Protein AF-A0A2G9MKG9-F1 (afdb_monomer)

Foldseek 3Di:
DFDKDALVRLVVVCVVVVHDLDFQWAAWAWEAFPVFRFKIKIKTQGDHVPDFDWPVPCQVQACVFCVVFFLHWDDDGRIIITIGGADADDTPADPPPRFKYWRGWHDDPFKIKTKMKGAAVRQCCQQRRNSNYPQWRMKGFPDRHHHGGMHMMITMGTHKWKKKKKKFDLDDQPDDDQCCLVVPVLQVQCCVPQVKDWDDKAWAQWDDDPRDYPRRTMMMIMIIDSPDPVSVVVSVVSSLVSSLVRRPGQQMKMKMDIGDLQDPVLLVLLVDRRADDDDDPVVLVVVCVVVVIDMDQRGPDDDDNSCVRSSNRSSCSSCVQVRLNRVDHHPDDRPPCVVPHPDSPVPSCSVVVVVVVD

Secondary structure (DSSP, 8-state):
--EEE-HHHHHHHHHHTT------EEEEEEEE-SS-TTEEEEEEEESSTT----THHHHHHHHHH-TTTEEEEEEETTEEEEEEESEE-----BTTTB-EEEEEEEEETTEEEEEEEESHHHHHIIIIIGGGSBT--EEEEEE--BTTB-EEEEEEEEEEEEEEEEEE----SSS--HHHIIIIIIHHHHHHHH--EEEEEEEEE----TTS-TT-EEEEEEEEE-S-HHHHHHHHHHHHHHHHHH--SSS-EEEEEESS---HHHHHHHHHHHHS----HHHHHHHHHHTT-EEEE-SS--SS-TTHHHHHHHHHHHTTT-HHHHHSPTTSPPP-GGGTS--STTHHHHHHHHHTT-

Sequence (358 aa):
MLGTYTPAQLRAFLADQGKRTTSNYQLIELVQDTNIPNLFFLREVYGPHGLISSETWRHYHFPRASPDIVLSSYHEGNNTMLLVAEGRTELKLVKAQRPIGIESLVVHRDEAEIIYAGYAGGGVSASIGRGLAEGVNRIQVIQEGGGEKLGKGALWVPVRKHLIFAVDDTDNHETGATYDLVGREVREALEDSLDIRATYIAECNLHGVVEKTSNCFATAVGVTYDGREQTKEAIKRKVLEVLREKAMSDYGCVVFFDGFIIPQRVEEYGVKAKNERIESLDYVIDLAGQHQLAWHHVGKGTQKGKERGLKGALAALGLFWKLKYCAAPPGEPVPDDAKFYPDYYTSNQVIQGYAKKI

pLDDT: mean 84.95, std 13.79, range [34.19, 98.19]

Nearest PDB structures (foldseek):
  4rvz-assembly1_Z  TM=8.224E-01  e=3.162E-08  Archaeoglobus fulgidus DSM 4304
  3amt-assembly1_A  TM=8.610E-01  e=1.612E-07  Archaeoglobus fulgidus
  1vmb-assembly1_A  TM=5.510E-01  e=6.582E-03  Thermotoga maritima
  3bn7-assembly1_A-2  TM=4.773E-01  e=2.636E-02  Caulobacter vibrioides CB15
  6v55-assembly1_A  TM=4.992E-01  e=1.191E-01  Danio rerio

Solvent-accessible surface area (backbone atoms only — not comparable to full-atom values): 17934 Å² total; per-residue (Å²): 124,74,48,76,32,36,33,69,55,45,51,51,55,33,49,79,68,74,41,83,85,82,49,47,36,53,34,39,47,40,29,36,32,68,86,43,83,59,34,29,42,39,38,40,31,42,35,60,90,98,48,81,36,77,38,60,66,58,41,62,23,32,39,66,8,12,55,84,28,26,75,44,40,38,67,59,54,25,34,30,39,32,36,31,37,62,40,74,47,82,61,56,66,36,82,96,75,18,29,34,28,51,34,31,34,47,79,57,95,59,34,28,44,37,30,24,35,14,34,22,72,37,0,34,35,27,27,49,28,55,32,58,12,43,57,38,63,28,22,30,24,75,30,87,29,37,61,91,36,62,4,21,10,38,33,31,28,54,45,23,26,35,41,30,40,8,32,11,41,26,30,44,90,86,51,76,46,41,53,54,50,48,71,44,54,43,43,50,54,39,34,76,73,65,81,34,50,76,75,50,76,21,62,20,39,29,36,76,51,92,94,48,50,93,61,32,54,13,25,16,40,33,33,46,43,81,66,48,67,71,57,55,52,49,49,55,50,51,49,52,49,51,40,48,72,66,39,68,16,46,27,9,15,39,32,43,42,78,21,75,83,70,54,67,71,42,29,54,44,12,57,45,39,24,62,38,87,77,80,65,60,66,62,52,53,50,54,33,58,78,67,69,46,51,68,44,76,32,27,81,54,91,62,93,67,38,61,57,10,44,58,40,5,49,20,18,50,27,34,44,88,38,48,68,60,21,64,34,61,59,82,54,82,59,77,68,40,80,80,81,50,77,50,75,59,63,51,74,58,50,56,50,56,48,66,72,74,110

Structure (mmCIF, N/CA/C/O backbone):
data_AF-A0A2G9MKG9-F1
#
_entry.id   AF-A0A2G9MKG9-F1
#
loop_
_atom_site.group_PDB
_atom_site.id
_atom_site.type_symbol
_atom_site.label_atom_id
_atom_site.label_alt_id
_atom_site.label_comp_id
_atom_site.label_asym_id
_atom_site.label_entity_id
_atom_site.label_seq_id
_atom_site.pdbx_PDB_ins_code
_atom_site.Cartn_x
_atom_site.Cartn_y
_atom_site.Cartn_z
_atom_site.occupancy
_atom_site.B_iso_or_equiv
_atom_site.auth_seq_id
_atom_site.auth_comp_id
_atom_site.auth_asym_id
_atom_site.auth_atom_id
_atom_site.pdbx_PDB_model_num
ATOM 1 N N . MET A 1 1 ? -16.375 10.482 28.436 1.00 75.81 1 MET A N 1
ATOM 2 C CA . MET A 1 1 ? -15.904 10.630 27.042 1.00 75.81 1 MET A CA 1
ATOM 3 C C . MET A 1 1 ? -16.684 9.742 26.076 1.00 75.81 1 MET A C 1
ATOM 5 O O . MET A 1 1 ? -16.310 9.682 24.918 1.00 75.81 1 MET A O 1
ATOM 9 N N . LEU A 1 2 ? -17.772 9.076 26.491 1.00 85.81 2 LEU A N 1
ATOM 10 C CA . LEU A 1 2 ? -18.643 8.383 25.538 1.00 85.81 2 LEU A CA 1
ATOM 11 C C . LEU A 1 2 ? -19.254 9.393 24.561 1.00 85.81 2 LEU A C 1
ATOM 13 O O . LEU A 1 2 ? -19.757 10.433 24.989 1.00 85.81 2 LEU A O 1
ATOM 17 N N . GLY A 1 3 ? -19.192 9.087 23.269 1.00 89.75 3 GLY A N 1
ATOM 18 C CA . GLY A 1 3 ? -19.651 9.983 22.212 1.00 89.75 3 GLY A CA 1
ATOM 19 C C . GLY A 1 3 ? -18.882 9.791 20.912 1.00 89.75 3 GLY A C 1
ATOM 20 O O . GLY A 1 3 ? -17.937 9.001 20.849 1.00 89.75 3 GLY A O 1
ATOM 21 N N . THR A 1 4 ? -19.303 10.529 19.889 1.00 95.50 4 THR A N 1
ATOM 22 C CA . THR A 1 4 ? -18.667 10.562 18.569 1.00 95.50 4 THR A CA 1
ATOM 23 C C . THR A 1 4 ? -17.984 11.906 18.373 1.00 95.50 4 THR A C 1
ATOM 25 O O . THR A 1 4 ? -18.582 12.948 18.633 1.00 95.50 4 THR A O 1
ATOM 28 N N . TYR A 1 5 ? -16.741 11.877 17.904 1.00 95.19 5 TYR A N 1
ATOM 29 C CA . TYR A 1 5 ? -15.894 13.053 17.757 1.00 95.19 5 TYR A CA 1
ATOM 30 C C . TYR A 1 5 ? -15.162 13.011 16.417 1.00 95.19 5 TYR A C 1
ATOM 32 O O . TYR A 1 5 ? -14.690 11.953 15.998 1.00 95.19 5 TYR A O 1
ATOM 40 N N . THR A 1 6 ? -14.991 14.162 15.771 1.00 95.75 6 THR A N 1
ATOM 41 C CA . THR A 1 6 ? -13.903 14.333 14.795 1.00 95.75 6 THR A CA 1
ATOM 42 C C . THR A 1 6 ? -12.553 14.381 15.526 1.00 95.75 6 THR A C 1
ATOM 44 O O . THR A 1 6 ? -12.523 14.690 16.725 1.00 95.75 6 THR A O 1
ATOM 47 N N . PRO A 1 7 ? -11.412 14.152 14.847 1.00 92.75 7 PRO A N 1
ATOM 48 C CA . PRO A 1 7 ? -10.099 14.295 15.478 1.00 92.75 7 PRO A CA 1
ATOM 49 C C . PRO A 1 7 ? -9.899 15.666 16.145 1.00 92.75 7 PRO A C 1
ATOM 51 O O . PRO A 1 7 ? -9.378 15.742 17.256 1.00 92.75 7 PRO A O 1
ATOM 54 N N . ALA A 1 8 ? -10.366 16.752 15.517 1.00 92.69 8 ALA A N 1
ATOM 55 C CA . ALA A 1 8 ? -10.280 18.102 16.078 1.00 92.69 8 ALA A CA 1
ATOM 56 C C . ALA A 1 8 ? -11.128 18.262 17.353 1.00 92.69 8 ALA A C 1
ATOM 58 O O . ALA A 1 8 ? -10.638 18.780 18.358 1.00 92.69 8 ALA A O 1
ATOM 59 N N . GLN A 1 9 ? -12.369 17.762 17.343 1.00 94.31 9 GLN A N 1
ATOM 60 C CA . GLN A 1 9 ? -13.247 17.783 18.517 1.00 94.31 9 GLN A CA 1
ATOM 61 C C . GLN A 1 9 ? -12.674 16.953 19.667 1.00 94.31 9 GLN A C 1
ATOM 63 O O . GLN A 1 9 ? -12.710 17.392 20.814 1.00 94.31 9 GLN A O 1
ATOM 68 N N . LEU A 1 10 ? -12.105 15.779 19.373 1.00 90.88 10 LEU A N 1
ATOM 69 C CA . LEU A 1 10 ? -11.484 14.934 20.388 1.00 90.88 10 LEU A CA 1
ATOM 70 C C . LEU A 1 10 ? -10.242 15.603 20.994 1.00 90.88 10 LEU A C 1
ATOM 72 O O . LEU A 1 10 ? -10.061 15.548 22.208 1.00 90.88 10 LEU A O 1
ATOM 76 N N . ARG A 1 11 ? -9.409 16.280 20.186 1.00 90.50 11 ARG A N 1
ATOM 77 C CA . ARG A 1 11 ? -8.264 17.064 20.693 1.00 90.50 11 ARG A CA 1
ATOM 78 C C . ARG A 1 11 ? -8.717 18.176 21.634 1.00 90.50 11 ARG A C 1
ATOM 80 O O . ARG A 1 11 ? -8.150 18.288 22.717 1.00 90.50 11 ARG A O 1
ATOM 87 N N . ALA A 1 12 ? -9.734 18.946 21.245 1.00 91.56 12 ALA A N 1
ATOM 88 C CA . ALA A 1 12 ? -10.294 20.009 22.078 1.00 91.56 12 ALA A CA 1
ATOM 89 C C . ALA A 1 12 ? -10.865 19.446 23.389 1.00 91.56 12 ALA A C 1
ATOM 91 O O . ALA A 1 12 ? -10.480 19.889 24.467 1.00 91.56 12 ALA A O 1
ATOM 92 N N . PHE A 1 13 ? -11.671 18.382 23.306 1.00 89.88 13 PHE A N 1
ATOM 93 C CA . PHE A 1 13 ? -12.224 17.715 24.483 1.00 89.88 13 PHE A CA 1
ATOM 94 C C . PHE A 1 13 ? -11.127 17.222 25.436 1.00 89.88 13 PHE A C 1
ATOM 96 O O . PHE A 1 13 ? -11.227 17.399 26.644 1.00 89.88 13 PHE A O 1
ATOM 103 N N . LEU A 1 14 ? -10.062 16.602 24.919 1.00 88.38 14 LEU A N 1
ATOM 104 C CA . LEU A 1 14 ? -8.947 16.138 25.748 1.00 88.38 14 LEU A CA 1
ATOM 105 C C . LEU A 1 14 ? -8.200 17.301 26.414 1.00 88.38 14 LEU A C 1
ATOM 107 O O . LEU A 1 14 ? -7.864 17.194 27.595 1.00 88.38 14 LEU A O 1
ATOM 111 N N . ALA A 1 15 ? -7.984 18.400 25.687 1.00 88.25 15 ALA A N 1
ATOM 112 C CA . ALA A 1 15 ? -7.330 19.598 26.205 1.00 88.25 15 ALA A CA 1
ATOM 113 C C . ALA A 1 15 ? -8.139 20.254 27.337 1.00 88.25 15 ALA A C 1
ATOM 115 O O . ALA A 1 15 ? -7.573 20.528 28.395 1.00 88.25 15 ALA A O 1
ATOM 116 N N . ASP A 1 16 ? -9.456 20.400 27.168 1.00 89.50 16 ASP A N 1
ATOM 117 C CA . ASP A 1 16 ? -10.360 20.957 28.188 1.00 89.50 16 ASP A CA 1
ATOM 118 C C . ASP A 1 16 ? -10.377 20.118 29.473 1.00 89.50 16 ASP A C 1
ATOM 120 O O . ASP A 1 16 ? -10.584 20.627 30.572 1.00 89.50 16 ASP A O 1
ATOM 124 N N . GLN A 1 17 ? -10.125 18.813 29.350 1.00 85.31 17 GLN A N 1
ATOM 125 C CA . GLN A 1 17 ? -10.021 17.887 30.479 1.00 85.31 17 GLN A CA 1
ATOM 126 C C . GLN A 1 17 ? -8.611 17.841 31.096 1.00 85.31 17 GLN A C 1
ATOM 128 O O . GLN A 1 17 ? -8.340 16.980 31.935 1.00 85.31 17 GLN A O 1
ATOM 133 N N . GLY A 1 18 ? -7.685 18.701 30.654 1.00 83.12 18 GLY A N 1
ATOM 134 C CA . GLY A 1 18 ? -6.290 18.706 31.100 1.00 83.12 18 GLY A CA 1
ATOM 135 C C . GLY A 1 18 ? -5.520 17.429 30.740 1.00 83.12 18 GLY A C 1
ATOM 136 O O . GLY A 1 18 ? -4.475 17.145 31.327 1.00 83.12 18 GLY A O 1
ATOM 137 N N . LYS A 1 19 ? -6.028 16.622 29.798 1.00 79.75 19 LYS A N 1
ATOM 138 C CA . LYS A 1 19 ? -5.391 15.373 29.369 1.00 79.75 19 LYS A CA 1
ATOM 139 C C . LYS A 1 19 ? -4.396 15.671 28.253 1.00 79.75 19 LYS A C 1
ATOM 141 O O . LYS A 1 19 ? -4.732 16.308 27.258 1.00 79.75 19 LYS A O 1
ATOM 146 N N . ARG A 1 20 ? -3.169 15.156 28.377 1.00 69.25 20 ARG A N 1
ATOM 147 C CA . ARG A 1 20 ? -2.196 15.223 27.278 1.00 69.25 20 ARG A CA 1
ATOM 148 C C . ARG A 1 20 ? -2.718 14.437 26.071 1.00 69.25 20 ARG A C 1
ATOM 150 O O . ARG A 1 20 ? -3.048 13.259 26.184 1.00 69.25 20 ARG A O 1
ATOM 157 N N . THR A 1 21 ? -2.735 15.079 24.909 1.00 63.34 21 THR A N 1
ATOM 158 C CA . THR A 1 21 ? -3.067 14.493 23.604 1.00 63.34 21 THR A CA 1
ATOM 159 C C . THR A 1 21 ? -1.881 13.703 23.045 1.00 63.34 21 THR A C 1
ATOM 161 O O . THR A 1 21 ? -1.340 14.018 21.991 1.00 63.34 21 THR A O 1
ATOM 164 N N . THR A 1 22 ? -1.426 12.664 23.748 1.00 62.62 22 THR A N 1
ATOM 165 C CA . THR A 1 22 ? -0.360 11.796 23.226 1.00 62.62 22 THR A CA 1
ATOM 166 C C . THR A 1 22 ? -0.976 10.665 22.413 1.00 62.62 22 THR A C 1
ATOM 168 O O . THR A 1 22 ? -1.256 9.590 22.944 1.00 62.62 22 THR A O 1
ATOM 171 N N . SER A 1 23 ? -1.205 10.911 21.124 1.00 75.69 23 SER A N 1
ATOM 172 C CA . SER A 1 23 ? -1.305 9.830 20.146 1.00 75.69 23 SER A CA 1
ATOM 173 C C . SER A 1 23 ? -0.060 9.840 19.277 1.00 75.69 23 SER A C 1
ATOM 175 O O . SER A 1 23 ? 0.297 10.874 18.724 1.00 75.69 23 SER A O 1
ATOM 177 N N . ASN A 1 24 ? 0.579 8.679 19.166 1.00 83.31 24 ASN A N 1
ATOM 178 C CA . ASN A 1 24 ? 1.687 8.459 18.240 1.00 83.31 24 ASN A CA 1
ATOM 179 C C . ASN A 1 24 ? 1.191 7.903 16.895 1.00 83.31 24 ASN A C 1
ATOM 181 O O . ASN A 1 24 ? 2.009 7.533 16.061 1.00 83.31 24 ASN A O 1
ATOM 185 N N . TYR A 1 25 ? -0.126 7.789 16.683 1.00 88.31 25 TYR A N 1
ATOM 186 C CA . TYR A 1 25 ? -0.664 7.428 15.375 1.00 88.31 25 TYR A CA 1
ATOM 187 C C . TYR A 1 25 ? -0.597 8.642 14.459 1.00 88.31 25 TYR A C 1
ATOM 189 O O . TYR A 1 25 ? -1.223 9.665 14.736 1.00 88.31 25 TYR A O 1
ATOM 197 N N . GLN A 1 26 ? 0.157 8.503 13.377 1.00 88.81 26 GLN A N 1
ATOM 198 C CA . GLN A 1 26 ? 0.295 9.533 12.357 1.00 88.81 26 GLN A CA 1
ATOM 199 C C . GLN A 1 26 ? -0.804 9.377 11.312 1.00 88.81 26 GLN A C 1
ATOM 201 O O . GLN A 1 26 ? -1.520 10.333 11.050 1.00 88.81 26 GLN A O 1
ATOM 206 N N . LEU A 1 27 ? -0.995 8.162 10.792 1.00 90.62 27 LEU A N 1
ATOM 207 C CA . LEU A 1 27 ? -1.936 7.868 9.712 1.00 90.62 27 LEU A CA 1
ATOM 208 C C . LEU A 1 27 ? -2.662 6.548 9.972 1.00 90.62 27 LEU A C 1
ATOM 210 O O . LEU A 1 27 ? -2.051 5.563 10.398 1.00 90.62 27 LEU A O 1
ATOM 214 N N . ILE A 1 28 ? -3.956 6.536 9.669 1.00 94.25 28 ILE A N 1
ATOM 215 C CA . ILE A 1 28 ? -4.757 5.330 9.477 1.00 94.25 28 ILE A CA 1
ATOM 216 C C . ILE A 1 28 ? -5.390 5.422 8.098 1.00 94.25 28 ILE A C 1
ATOM 218 O O . ILE A 1 28 ? -6.065 6.395 7.767 1.00 94.25 28 ILE A O 1
ATOM 222 N N . GLU A 1 29 ? -5.167 4.398 7.292 1.00 94.69 29 GLU A N 1
ATOM 223 C CA . GLU A 1 29 ? -5.618 4.361 5.912 1.00 94.69 29 GLU A CA 1
ATOM 224 C C . GLU A 1 29 ? -6.143 2.968 5.580 1.00 94.69 29 GLU A C 1
ATOM 226 O O . GLU A 1 29 ? -5.460 1.971 5.805 1.00 94.69 29 GLU A O 1
ATOM 231 N N . LEU A 1 30 ? -7.364 2.904 5.053 1.00 96.12 30 LEU A N 1
ATOM 232 C CA . LEU A 1 30 ? -7.970 1.670 4.576 1.00 96.12 30 LEU A CA 1
ATOM 233 C C . LEU A 1 30 ? -8.040 1.706 3.055 1.00 96.12 30 LEU A C 1
ATOM 235 O O . LEU A 1 30 ? -8.586 2.644 2.472 1.00 96.12 30 LEU A O 1
ATOM 239 N N . VAL A 1 31 ? -7.508 0.671 2.419 1.00 94.38 31 VAL A N 1
ATOM 240 C CA . VAL A 1 31 ? -7.391 0.605 0.966 1.00 94.38 31 VAL A CA 1
ATOM 241 C C . VAL A 1 31 ? -8.004 -0.687 0.476 1.00 94.38 31 VAL A C 1
ATOM 243 O O . VAL A 1 31 ? -7.582 -1.763 0.880 1.00 94.38 31 VAL A O 1
ATOM 246 N N . GLN A 1 32 ? -9.003 -0.577 -0.388 1.00 94.81 32 GLN A N 1
ATOM 247 C CA . GLN A 1 32 ? -9.721 -1.705 -0.967 1.00 94.81 32 GLN A CA 1
ATOM 248 C C . GLN A 1 32 ? -9.028 -2.185 -2.238 1.00 94.81 32 GLN A C 1
ATOM 250 O O . GLN A 1 32 ? -8.606 -1.366 -3.064 1.00 94.81 32 GLN A O 1
ATOM 255 N N . ASP A 1 33 ? -8.945 -3.502 -2.421 1.00 91.75 33 ASP A N 1
ATOM 256 C CA . ASP A 1 33 ? -8.456 -4.055 -3.679 1.00 91.75 33 ASP A CA 1
ATOM 257 C C . ASP A 1 33 ? -9.465 -3.768 -4.802 1.00 91.75 33 ASP A C 1
ATOM 259 O O . ASP A 1 33 ? -10.677 -3.659 -4.587 1.00 91.75 33 ASP A O 1
ATOM 263 N N . THR A 1 34 ? -8.972 -3.592 -6.024 1.00 88.88 34 THR A N 1
ATOM 264 C CA . THR A 1 34 ? -9.850 -3.314 -7.168 1.00 88.88 34 THR A CA 1
ATOM 265 C C . THR A 1 34 ? -10.545 -4.579 -7.667 1.00 88.88 34 THR A C 1
ATOM 267 O O . THR A 1 34 ? -11.675 -4.503 -8.145 1.00 88.88 34 THR A O 1
ATOM 270 N N . ASN A 1 35 ? -9.901 -5.738 -7.525 1.00 84.00 35 ASN A N 1
ATOM 271 C CA . ASN A 1 35 ? -10.367 -7.010 -8.067 1.00 84.00 35 ASN A CA 1
ATOM 272 C C . ASN A 1 35 ? -11.100 -7.862 -7.020 1.00 84.00 35 ASN A C 1
ATOM 274 O O . ASN A 1 35 ? -11.897 -8.722 -7.388 1.00 84.00 35 ASN A O 1
ATOM 278 N N . ILE A 1 36 ? -10.859 -7.621 -5.726 1.00 88.19 36 ILE A N 1
ATOM 279 C CA . ILE A 1 36 ? -11.482 -8.352 -4.615 1.00 88.19 36 ILE A CA 1
ATOM 280 C C . ILE A 1 36 ? -12.205 -7.355 -3.691 1.00 88.19 36 ILE A C 1
ATOM 282 O O . ILE A 1 36 ? -11.582 -6.794 -2.789 1.00 88.19 36 ILE A O 1
ATOM 286 N N . PRO A 1 37 ? -13.524 -7.133 -3.870 1.00 86.81 37 PRO A N 1
ATOM 287 C CA . PRO A 1 37 ? -14.254 -6.070 -3.169 1.00 86.81 37 PRO A CA 1
ATOM 288 C C . PRO A 1 37 ? -14.211 -6.163 -1.637 1.00 86.81 37 PRO A C 1
ATOM 290 O O . PRO A 1 37 ? -14.286 -5.149 -0.953 1.00 86.81 37 PRO A O 1
ATOM 293 N N . ASN A 1 38 ? -14.068 -7.362 -1.084 1.00 91.06 38 ASN A N 1
ATOM 294 C CA . ASN A 1 38 ? -14.183 -7.604 0.355 1.00 91.06 38 ASN A CA 1
ATOM 295 C C . ASN A 1 38 ? -12.809 -7.594 1.048 1.00 91.06 38 ASN A C 1
ATOM 297 O O . ASN A 1 38 ? -12.717 -7.927 2.230 1.00 91.06 38 ASN A O 1
ATOM 301 N N . LEU A 1 39 ? -11.744 -7.291 0.300 1.00 92.19 39 LEU A N 1
ATOM 302 C CA . LEU A 1 39 ? -10.362 -7.370 0.746 1.00 92.19 39 LEU A CA 1
ATOM 303 C C . LEU A 1 39 ? -9.739 -5.981 0.784 1.00 92.19 39 LEU A C 1
ATOM 305 O O . LEU A 1 39 ? -9.828 -5.202 -0.168 1.00 92.19 39 LEU A O 1
ATOM 309 N N . PHE A 1 40 ? -9.058 -5.700 1.886 1.00 94.50 40 PHE A N 1
ATOM 310 C CA . PHE A 1 40 ? -8.448 -4.410 2.141 1.00 94.50 40 PHE A CA 1
ATOM 311 C C . PHE A 1 40 ? -7.049 -4.607 2.706 1.00 94.50 40 PHE A C 1
ATOM 313 O O . PHE A 1 40 ? -6.797 -5.582 3.412 1.00 94.50 40 PHE A O 1
ATOM 320 N N . PHE A 1 41 ? -6.153 -3.655 2.473 1.00 90.75 41 PHE A N 1
ATOM 321 C CA . PHE A 1 41 ? -5.059 -3.444 3.407 1.00 90.75 41 PHE A CA 1
ATOM 322 C C . PHE A 1 41 ? -5.375 -2.236 4.285 1.00 90.75 41 PHE A C 1
ATOM 324 O O . PHE A 1 41 ? -5.782 -1.172 3.819 1.00 90.75 41 PHE A O 1
ATOM 331 N N . LEU A 1 42 ? -5.203 -2.423 5.584 1.00 94.19 42 LEU A N 1
ATOM 332 C CA . LEU A 1 42 ? -5.271 -1.384 6.592 1.00 94.19 42 LEU A CA 1
ATOM 333 C C . LEU A 1 42 ? -3.838 -1.005 6.959 1.00 94.19 42 LEU A C 1
ATOM 335 O O . LEU A 1 42 ? -3.094 -1.814 7.518 1.00 94.19 42 LEU A O 1
ATOM 339 N N . ARG A 1 43 ? -3.455 0.228 6.644 1.00 91.69 43 ARG A N 1
ATOM 340 C CA . ARG A 1 43 ? -2.149 0.791 6.960 1.00 91.69 43 ARG A CA 1
ATOM 341 C C . ARG A 1 43 ? -2.247 1.671 8.201 1.00 91.69 43 ARG A C 1
ATOM 343 O O . ARG A 1 43 ? -2.992 2.648 8.230 1.00 91.69 43 ARG A O 1
ATOM 350 N N . GLU A 1 44 ? -1.457 1.336 9.214 1.00 91.19 44 GLU A N 1
ATOM 351 C CA . GLU A 1 44 ? -1.243 2.151 10.406 1.00 91.19 44 GLU A CA 1
ATOM 352 C C . GLU A 1 44 ? 0.198 2.659 10.427 1.00 91.19 44 GLU A C 1
ATOM 354 O O . GLU A 1 44 ? 1.139 1.865 10.479 1.00 91.19 44 GLU A O 1
ATOM 359 N N . VAL A 1 45 ? 0.375 3.979 10.444 1.00 89.00 45 VAL A N 1
ATOM 360 C CA . VAL A 1 45 ? 1.681 4.609 10.673 1.00 89.00 45 VAL A CA 1
ATOM 361 C C . VAL A 1 45 ? 1.728 5.072 12.113 1.00 89.00 45 VAL A C 1
ATOM 363 O O . VAL A 1 45 ? 0.925 5.913 12.530 1.00 89.00 45 VAL A O 1
ATOM 366 N N . TYR A 1 46 ? 2.657 4.524 12.886 1.00 86.69 46 TYR A N 1
ATOM 367 C CA . TYR A 1 46 ? 2.798 4.872 14.289 1.00 86.69 46 TYR A CA 1
ATOM 368 C C . TYR A 1 46 ? 4.239 5.153 14.654 1.00 86.69 46 TYR A C 1
ATOM 370 O O . TYR A 1 46 ? 5.118 4.354 14.386 1.00 86.69 46 TYR A O 1
ATOM 378 N N . GLY A 1 47 ? 4.448 6.242 15.373 1.00 79.25 47 GLY A N 1
ATOM 379 C CA . GLY A 1 47 ? 5.733 6.630 15.921 1.00 79.25 47 GLY A CA 1
ATOM 380 C C . GLY A 1 47 ? 5.780 8.143 16.101 1.00 79.25 47 GLY A C 1
ATOM 381 O O . GLY A 1 47 ? 4.881 8.857 15.645 1.00 79.25 47 GLY A O 1
ATOM 382 N N . PRO A 1 48 ? 6.814 8.672 16.762 1.00 71.38 48 PRO A N 1
ATOM 383 C CA . PRO A 1 48 ? 7.057 10.107 16.763 1.00 71.38 48 PRO A CA 1
ATOM 384 C C . PRO A 1 48 ? 7.294 10.591 15.326 1.00 71.38 48 PRO A C 1
ATOM 386 O O . PRO A 1 48 ? 7.931 9.893 14.535 1.00 71.38 48 PRO A O 1
ATOM 389 N N . HIS A 1 49 ? 6.804 11.782 14.976 1.00 65.38 49 HIS A N 1
ATOM 390 C CA . HIS A 1 49 ? 7.130 12.381 13.679 1.00 65.38 49 HIS A CA 1
ATOM 391 C C . HIS A 1 49 ? 8.654 12.484 13.523 1.00 65.38 49 HIS A C 1
ATOM 393 O O . HIS A 1 49 ? 9.335 13.001 14.407 1.00 65.38 49 HIS A O 1
ATOM 399 N N . GLY A 1 50 ? 9.181 11.954 12.416 1.00 60.47 50 GLY A N 1
ATOM 400 C CA . GLY A 1 50 ? 10.619 11.947 12.131 1.00 60.47 50 GLY A CA 1
ATOM 401 C C . GLY A 1 50 ? 11.441 10.874 12.858 1.00 60.47 50 GLY A C 1
ATOM 402 O O . GLY A 1 50 ? 12.663 10.901 12.749 1.00 60.47 50 GLY A O 1
ATOM 403 N N . LEU A 1 51 ? 10.818 9.929 13.578 1.00 64.19 51 LEU A N 1
ATOM 404 C CA . LEU A 1 51 ? 11.511 8.791 14.197 1.00 64.19 51 LEU A CA 1
ATOM 405 C C . LEU A 1 51 ? 10.954 7.451 13.702 1.00 64.19 51 LEU A C 1
ATOM 407 O O . LEU A 1 51 ? 9.745 7.269 13.559 1.00 64.19 51 LEU A O 1
ATOM 411 N N . ILE A 1 52 ? 11.856 6.492 13.489 1.00 60.06 52 ILE A N 1
ATOM 412 C CA . ILE A 1 52 ? 11.515 5.112 13.137 1.00 60.06 52 ILE A CA 1
ATOM 413 C C . ILE A 1 52 ? 11.329 4.323 14.441 1.00 60.06 52 ILE A C 1
ATOM 415 O O . ILE A 1 52 ? 12.296 4.077 15.160 1.00 60.06 52 ILE A O 1
ATOM 419 N N . SER A 1 53 ? 10.095 3.924 14.758 1.00 65.12 53 SER A N 1
ATOM 420 C CA . SER A 1 53 ? 9.809 2.859 15.731 1.00 65.12 53 SER A CA 1
ATOM 421 C C . SER A 1 53 ? 9.533 1.559 14.988 1.00 65.12 53 SER A C 1
ATOM 423 O O . SER A 1 53 ? 9.008 1.597 13.881 1.00 65.12 53 SER A O 1
ATOM 425 N N . SER A 1 54 ? 9.895 0.407 15.559 1.00 62.03 54 SER A N 1
ATOM 426 C CA . SER A 1 54 ? 9.527 -0.883 14.973 1.00 62.03 54 SER A CA 1
ATOM 427 C C . SER A 1 54 ? 8.152 -1.313 15.481 1.00 62.03 54 SER A C 1
ATOM 429 O O . SER A 1 54 ? 7.968 -1.646 16.652 1.00 62.03 54 SER A O 1
ATOM 431 N N . GLU A 1 55 ? 7.167 -1.352 14.585 1.00 71.94 55 GLU A N 1
ATOM 432 C CA . GLU A 1 55 ? 5.786 -1.740 14.914 1.00 71.94 55 GLU A CA 1
ATOM 433 C C . GLU A 1 55 ? 5.542 -3.259 14.932 1.00 71.94 55 GLU A C 1
ATOM 435 O O . GLU A 1 55 ? 4.438 -3.759 14.694 1.00 71.94 55 GLU A O 1
ATOM 440 N N . THR A 1 56 ? 6.582 -4.015 15.287 1.00 76.50 56 THR A N 1
ATOM 441 C CA . THR A 1 56 ? 6.592 -5.488 15.316 1.00 76.50 56 THR A CA 1
ATOM 442 C C . THR A 1 56 ? 5.506 -6.070 16.220 1.00 76.50 56 THR A C 1
ATOM 444 O O . THR A 1 56 ? 4.905 -7.095 15.894 1.00 76.50 56 THR A O 1
ATOM 447 N N . TRP A 1 57 ? 5.210 -5.404 17.341 1.00 81.00 57 TRP A N 1
ATOM 448 C CA . TRP A 1 57 ? 4.231 -5.866 18.324 1.00 81.00 57 TRP A CA 1
ATOM 449 C C . TRP A 1 57 ? 2.826 -5.990 17.711 1.00 81.00 57 TRP A C 1
ATOM 451 O O . TRP A 1 57 ? 2.182 -7.033 17.817 1.00 81.00 57 TRP A O 1
ATOM 461 N N . ARG A 1 58 ? 2.351 -4.967 16.994 1.00 80.00 58 ARG A N 1
ATOM 462 C CA . ARG A 1 58 ? 1.019 -4.995 16.363 1.00 80.00 58 ARG A CA 1
ATOM 463 C C . ARG A 1 58 ? 0.924 -6.025 15.257 1.00 80.00 58 ARG A C 1
ATOM 465 O O . ARG A 1 58 ? -0.024 -6.810 15.251 1.00 80.00 58 ARG A O 1
ATOM 472 N N . HIS A 1 59 ? 1.921 -6.033 14.375 1.00 82.94 59 HIS A N 1
ATOM 473 C CA . HIS A 1 59 ? 2.063 -7.040 13.332 1.00 82.94 59 HIS A CA 1
ATOM 474 C C . HIS A 1 59 ? 1.924 -8.457 13.917 1.00 82.94 59 HIS A C 1
ATOM 476 O O . HIS A 1 59 ? 1.171 -9.270 13.384 1.00 82.94 59 HIS A O 1
ATOM 482 N N . TYR A 1 60 ? 2.546 -8.728 15.067 1.00 83.19 60 TYR A N 1
ATOM 483 C CA . TYR A 1 60 ? 2.457 -10.026 15.731 1.00 83.19 60 TYR A CA 1
ATOM 484 C C . TYR A 1 60 ? 1.080 -10.308 16.364 1.00 83.19 60 TYR A C 1
ATOM 486 O O . TYR A 1 60 ? 0.575 -11.432 16.276 1.00 83.19 60 TYR A O 1
ATOM 494 N N . HIS A 1 61 ? 0.448 -9.332 17.019 1.00 86.81 61 HIS A N 1
ATOM 495 C CA . HIS A 1 61 ? -0.752 -9.593 17.824 1.00 86.81 61 HIS A CA 1
ATOM 496 C C . HIS A 1 61 ? -2.075 -9.549 17.052 1.00 86.81 61 HIS A C 1
ATOM 498 O O . HIS A 1 61 ? -2.960 -10.345 17.371 1.00 86.81 61 HIS A O 1
ATOM 504 N N . PHE A 1 62 ? -2.226 -8.690 16.039 1.00 90.06 62 PHE A N 1
ATOM 505 C CA . PHE A 1 62 ? -3.505 -8.523 15.333 1.00 90.06 62 PHE A CA 1
ATOM 506 C C . PHE A 1 62 ? -4.028 -9.807 14.663 1.00 90.06 62 PHE A C 1
ATOM 508 O O . PHE A 1 62 ? -5.164 -10.183 14.964 1.00 90.06 62 PHE A O 1
ATOM 515 N N . PRO A 1 63 ? -3.229 -10.553 13.870 1.00 88.75 63 PRO A N 1
ATOM 516 C CA . PRO A 1 63 ? -3.684 -11.816 13.275 1.00 88.75 63 PRO A CA 1
ATOM 517 C C . PRO A 1 63 ? -4.084 -12.870 14.316 1.00 88.75 63 PRO A C 1
ATOM 519 O O . PRO A 1 63 ? -4.906 -13.741 14.063 1.00 88.75 63 PRO A O 1
ATOM 522 N N . ARG A 1 64 ? -3.510 -12.801 15.525 1.00 89.31 64 ARG A N 1
ATOM 523 C CA . ARG A 1 64 ? -3.787 -13.751 16.616 1.00 89.31 64 ARG A CA 1
ATOM 524 C C . ARG A 1 64 ? -5.032 -13.379 17.418 1.00 89.31 64 ARG A C 1
ATOM 526 O O . ARG A 1 64 ? -5.692 -14.264 17.960 1.00 89.31 64 ARG A O 1
ATOM 533 N N . ALA A 1 65 ? -5.320 -12.086 17.542 1.00 92.44 65 ALA A N 1
ATOM 534 C CA . ALA A 1 65 ? -6.496 -11.577 18.239 1.00 92.44 65 ALA A CA 1
ATOM 535 C C . ALA A 1 65 ? -7.757 -11.617 17.365 1.00 92.44 65 ALA A C 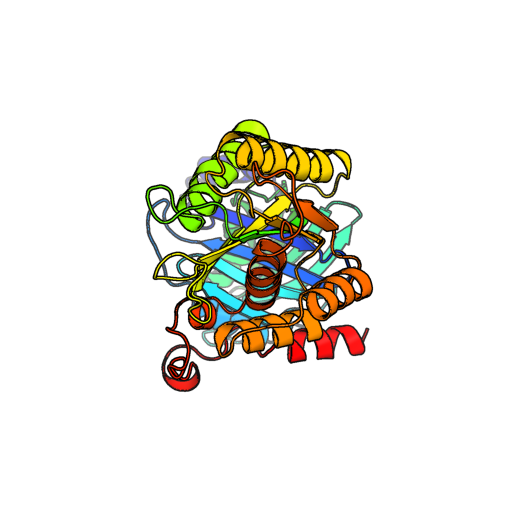1
ATOM 537 O O . ALA A 1 65 ? -8.842 -11.860 17.894 1.00 92.44 65 ALA A O 1
ATOM 538 N N . SER A 1 66 ? -7.592 -11.423 16.053 1.00 93.50 66 SER A N 1
ATOM 539 C CA . SER A 1 66 ? -8.672 -11.267 15.073 1.00 93.50 66 SER A CA 1
ATOM 540 C C . SER A 1 66 ? -8.459 -12.133 13.820 1.00 93.50 66 SER A C 1
ATOM 542 O O . SER A 1 66 ? -8.464 -11.588 12.721 1.00 93.50 66 SER A O 1
ATOM 544 N N . PRO A 1 67 ? -8.254 -13.458 13.935 1.00 88.44 67 PRO A N 1
ATOM 545 C CA . PRO A 1 67 ? -7.842 -14.300 12.801 1.00 88.44 67 PRO A CA 1
ATOM 546 C C . PRO A 1 67 ? -8.861 -14.373 11.655 1.00 88.44 67 PRO A C 1
ATOM 548 O O . PRO A 1 67 ? -8.480 -14.671 10.527 1.00 88.44 67 PRO A O 1
ATOM 551 N N . ASP A 1 68 ? -10.137 -14.100 11.937 1.00 89.81 68 ASP A N 1
ATOM 552 C CA . ASP A 1 68 ? -11.214 -14.153 10.941 1.00 89.81 68 ASP A CA 1
ATOM 553 C C . ASP A 1 68 ? -11.358 -12.832 10.157 1.00 89.81 68 ASP A C 1
ATOM 555 O O . ASP A 1 68 ? -12.044 -12.784 9.142 1.00 89.81 68 ASP A O 1
ATOM 559 N N . ILE A 1 69 ? -10.695 -11.761 10.615 1.00 93.19 69 ILE A N 1
ATOM 560 C CA . ILE A 1 69 ? -10.653 -10.452 9.943 1.00 93.19 69 ILE A CA 1
ATOM 561 C C . ILE A 1 69 ? -9.249 -10.163 9.423 1.00 93.19 69 ILE A C 1
ATOM 563 O O . ILE A 1 69 ? -9.093 -9.781 8.273 1.00 93.19 69 ILE A O 1
ATOM 567 N N . VAL A 1 70 ? -8.222 -10.325 10.258 1.00 91.75 70 VAL A N 1
ATOM 568 C CA . VAL A 1 70 ? -6.823 -10.031 9.935 1.00 91.75 70 VAL A CA 1
ATOM 569 C C . VAL A 1 70 ? -6.173 -11.284 9.363 1.00 91.75 70 VAL A C 1
ATOM 571 O O . VAL A 1 70 ? -5.747 -12.176 10.097 1.00 91.75 70 VAL A O 1
ATOM 574 N N . LEU A 1 71 ? -6.089 -11.320 8.037 1.00 87.19 71 LEU A N 1
ATOM 575 C CA . LEU A 1 71 ? -5.633 -12.470 7.261 1.00 87.19 71 LEU A CA 1
ATOM 576 C C . LEU A 1 71 ? -4.115 -12.627 7.310 1.00 87.19 71 LEU A C 1
ATOM 578 O O . LEU A 1 71 ? -3.586 -13.736 7.372 1.00 87.19 71 LEU A O 1
ATOM 582 N N . SER A 1 72 ? -3.412 -11.501 7.267 1.00 84.88 72 SER A N 1
ATOM 583 C CA . SER A 1 72 ? -1.963 -11.427 7.384 1.00 84.88 72 SER A CA 1
ATOM 584 C C . SER A 1 72 ? -1.555 -10.032 7.838 1.00 84.88 72 SER A C 1
ATOM 586 O O . SER A 1 72 ? -2.358 -9.095 7.884 1.00 84.88 72 SER A O 1
ATOM 588 N N . SER A 1 73 ? -0.295 -9.890 8.218 1.00 83.62 73 SER A N 1
ATOM 589 C CA . SER A 1 73 ? 0.271 -8.617 8.625 1.00 83.62 73 SER A CA 1
ATOM 590 C C . SER A 1 73 ? 1.689 -8.489 8.092 1.00 83.62 73 SER A C 1
ATOM 592 O O . SER A 1 73 ? 2.400 -9.473 7.920 1.00 83.62 73 SER A O 1
ATOM 594 N N . TYR A 1 74 ? 2.126 -7.255 7.892 1.00 80.31 74 TYR A N 1
ATOM 595 C CA . TYR A 1 74 ? 3.479 -6.878 7.511 1.00 80.31 74 TYR A CA 1
ATOM 596 C C . TYR A 1 74 ? 3.857 -5.600 8.257 1.00 80.31 74 TYR A C 1
ATOM 598 O O . TYR A 1 74 ? 2.983 -4.812 8.630 1.00 80.31 74 TYR A O 1
ATOM 606 N N . HIS A 1 75 ? 5.147 -5.383 8.488 1.00 80.06 75 HIS A N 1
ATOM 607 C CA . HIS A 1 75 ? 5.619 -4.099 8.981 1.00 80.06 75 HIS A CA 1
ATOM 608 C C . HIS A 1 75 ? 6.942 -3.708 8.329 1.00 80.06 75 HIS A C 1
ATOM 610 O O . HIS A 1 75 ? 7.772 -4.562 8.023 1.00 80.06 75 HIS A O 1
ATOM 616 N N . GLU A 1 76 ? 7.140 -2.404 8.175 1.00 77.56 76 GLU A N 1
ATOM 617 C CA . GLU A 1 76 ? 8.386 -1.814 7.703 1.00 77.56 76 GLU A CA 1
ATOM 618 C C . GLU A 1 76 ? 8.605 -0.466 8.376 1.00 77.56 76 GLU A C 1
ATOM 620 O O . GLU A 1 76 ? 7.820 0.475 8.213 1.00 77.56 76 GLU A O 1
ATOM 625 N N . GLY A 1 77 ? 9.653 -0.399 9.198 1.00 80.88 77 GLY A N 1
ATOM 626 C CA . GLY A 1 77 ? 9.847 0.711 10.120 1.00 80.88 77 GLY A CA 1
ATOM 627 C C . GLY A 1 77 ? 8.591 0.938 10.965 1.00 80.88 77 GLY A C 1
ATOM 628 O O . GLY A 1 77 ? 8.120 0.032 11.659 1.00 80.88 77 GLY A O 1
ATOM 629 N N . ASN A 1 78 ? 8.045 2.149 10.852 1.00 84.19 78 ASN A N 1
ATOM 630 C CA . ASN A 1 78 ? 6.877 2.628 11.586 1.00 84.19 78 ASN A CA 1
ATOM 631 C C . ASN A 1 78 ? 5.526 2.292 10.917 1.00 84.19 78 ASN A C 1
ATOM 633 O O . ASN A 1 78 ? 4.469 2.634 11.453 1.00 84.19 78 ASN A O 1
ATOM 637 N N . ASN A 1 79 ? 5.548 1.645 9.747 1.00 84.31 79 ASN A N 1
ATOM 638 C CA . ASN A 1 79 ? 4.357 1.228 9.016 1.00 84.31 79 ASN A CA 1
ATOM 639 C C . ASN A 1 79 ? 3.966 -0.190 9.419 1.00 84.31 79 ASN A C 1
ATOM 641 O O . ASN A 1 79 ? 4.767 -1.111 9.285 1.00 84.31 79 ASN A O 1
ATOM 645 N N . THR A 1 80 ? 2.717 -0.385 9.833 1.00 86.94 80 THR A N 1
ATOM 646 C CA . THR A 1 80 ? 2.076 -1.703 9.896 1.00 86.94 80 THR A CA 1
ATOM 647 C C . THR A 1 80 ? 1.025 -1.787 8.804 1.00 86.94 80 THR A C 1
ATOM 649 O O . THR A 1 80 ? 0.129 -0.950 8.751 1.00 86.94 80 THR A O 1
ATOM 652 N N . MET A 1 81 ? 1.106 -2.810 7.963 1.00 87.06 81 MET A N 1
ATOM 653 C CA . MET A 1 81 ? 0.056 -3.166 7.016 1.00 87.06 81 MET A CA 1
ATOM 654 C C . MET A 1 81 ? -0.639 -4.431 7.494 1.00 87.06 81 MET A C 1
ATOM 656 O O . MET A 1 81 ? 0.011 -5.437 7.773 1.00 87.06 81 MET A O 1
ATOM 660 N N . LEU A 1 82 ? -1.958 -4.392 7.587 1.00 90.19 82 LEU A N 1
ATOM 661 C CA . LEU A 1 82 ? -2.790 -5.543 7.904 1.00 90.19 82 LEU A CA 1
ATOM 662 C C . LEU A 1 82 ? -3.624 -5.863 6.673 1.00 90.19 82 LEU A C 1
ATOM 664 O O . LEU A 1 82 ? -4.404 -5.021 6.237 1.00 90.19 82 LEU A O 1
ATOM 668 N N . LEU A 1 83 ? -3.486 -7.067 6.125 1.00 91.44 83 LEU A N 1
ATOM 669 C CA . LEU A 1 83 ? -4.443 -7.552 5.142 1.00 91.44 83 LEU A CA 1
ATOM 670 C C . LEU A 1 83 ? -5.699 -7.973 5.898 1.00 91.44 83 LEU A C 1
ATOM 672 O O . LEU A 1 83 ? -5.639 -8.855 6.759 1.00 91.44 83 LEU A O 1
ATOM 676 N N . VAL A 1 84 ? -6.818 -7.327 5.602 1.00 93.69 84 VAL A N 1
ATOM 677 C CA . VAL A 1 84 ? -8.068 -7.505 6.331 1.00 93.69 84 VAL A CA 1
ATOM 678 C C . VAL A 1 84 ? -9.229 -7.795 5.388 1.00 93.69 84 VAL A C 1
ATOM 680 O O . VAL A 1 84 ? -9.311 -7.239 4.294 1.00 93.69 84 VAL A O 1
ATOM 683 N N . ALA A 1 85 ? -10.130 -8.670 5.821 1.00 92.62 85 ALA A N 1
ATOM 684 C CA . ALA A 1 85 ? -11.402 -8.921 5.160 1.00 92.62 85 ALA A CA 1
ATOM 685 C C . ALA A 1 85 ? -12.532 -8.170 5.871 1.00 92.62 85 ALA A C 1
ATOM 687 O O . ALA A 1 85 ? -12.518 -8.018 7.095 1.00 92.62 85 ALA A O 1
ATOM 688 N N . GLU A 1 86 ? -13.525 -7.717 5.109 1.00 95.56 86 GLU A N 1
ATOM 689 C CA . GLU A 1 86 ? -14.767 -7.212 5.693 1.00 95.56 86 GLU A CA 1
ATOM 690 C C . GLU A 1 86 ? -15.459 -8.318 6.502 1.00 95.56 86 GLU A C 1
ATOM 692 O O . GLU A 1 86 ? -15.582 -9.458 6.049 1.00 95.56 86 GLU A O 1
ATOM 697 N N . GLY A 1 87 ? -15.921 -7.991 7.708 1.00 96.00 87 GLY A N 1
ATOM 698 C CA . GLY A 1 87 ? -16.564 -8.967 8.571 1.00 96.00 87 GLY A CA 1
ATOM 699 C C . GLY A 1 87 ? -16.593 -8.582 10.042 1.00 96.00 87 GLY A C 1
ATOM 700 O O . GLY A 1 87 ? -16.259 -7.467 10.452 1.00 96.00 87 GLY A O 1
ATOM 701 N N . ARG A 1 88 ? -17.031 -9.545 10.852 1.00 95.81 88 ARG A N 1
ATOM 702 C CA . ARG A 1 88 ? -17.114 -9.456 12.312 1.00 95.81 88 ARG A CA 1
ATOM 703 C C . ARG A 1 88 ? -16.538 -10.728 12.916 1.00 95.81 88 ARG A C 1
ATOM 705 O O . ARG A 1 88 ? -16.774 -11.811 12.389 1.00 95.81 88 ARG A O 1
ATOM 712 N N . THR A 1 89 ? -15.833 -10.598 14.031 1.00 94.56 89 THR A N 1
ATOM 713 C CA . THR A 1 89 ? -15.262 -11.731 14.764 1.00 94.56 89 THR A CA 1
ATOM 714 C C . THR A 1 89 ? -15.461 -11.557 16.258 1.00 94.56 89 THR A C 1
ATOM 716 O O . THR A 1 89 ? -15.445 -10.444 16.783 1.00 94.56 89 THR A O 1
ATOM 719 N N . GLU A 1 90 ? -15.565 -12.674 16.971 1.00 94.12 90 GLU A N 1
ATOM 720 C CA . GLU A 1 90 ? -15.294 -12.663 18.401 1.00 94.12 90 GLU A CA 1
ATOM 721 C C . GLU A 1 90 ? -13.781 -12.516 18.606 1.00 94.12 90 GLU A C 1
ATOM 723 O O . GLU A 1 90 ? -12.983 -13.259 18.026 1.00 94.12 90 GLU A O 1
ATOM 728 N N . LEU A 1 91 ? -13.369 -11.523 19.394 1.00 93.88 91 LEU A N 1
ATOM 729 C CA . LEU A 1 91 ? -11.953 -11.287 19.641 1.00 93.88 91 LEU A CA 1
ATOM 730 C C . LEU A 1 91 ? -11.382 -12.326 20.601 1.00 93.88 91 LEU A C 1
ATOM 732 O O . LEU A 1 91 ? -11.859 -12.501 21.721 1.00 93.88 91 LEU A O 1
ATOM 736 N N . LYS A 1 92 ? -10.245 -12.914 20.234 1.00 92.62 92 LYS A N 1
ATOM 737 C CA . LYS A 1 92 ? -9.514 -13.857 21.089 1.00 92.62 92 LYS A CA 1
ATOM 738 C C . LYS A 1 92 ? -8.588 -13.116 22.058 1.00 92.62 92 LYS A C 1
ATOM 740 O O . LYS A 1 92 ? -7.415 -13.457 22.148 1.00 92.62 92 LYS A O 1
ATOM 745 N N . LEU A 1 93 ? -9.052 -12.083 22.765 1.00 91.38 93 LEU A N 1
ATOM 746 C CA . LEU A 1 93 ? -8.173 -11.267 23.617 1.00 91.38 93 LEU A CA 1
ATOM 747 C C . LEU A 1 93 ? -7.634 -12.048 24.824 1.00 91.38 93 LEU A C 1
ATOM 749 O O . LEU A 1 93 ? -8.365 -12.746 25.519 1.00 91.38 93 LEU A O 1
ATOM 753 N N . VAL A 1 94 ? -6.347 -11.867 25.122 1.00 88.19 94 VAL A N 1
ATOM 754 C CA . VAL A 1 94 ? -5.700 -12.349 26.352 1.00 88.19 94 VAL A CA 1
ATOM 755 C C . VAL A 1 94 ? -4.798 -11.240 26.865 1.00 88.19 94 VAL A C 1
ATOM 757 O O . VAL A 1 94 ? -3.941 -10.733 26.133 1.00 88.19 94 VAL A O 1
ATOM 760 N N . LYS A 1 95 ? -4.990 -10.846 28.127 1.00 83.75 95 LYS A N 1
ATOM 761 C CA . LYS A 1 95 ? -4.183 -9.804 28.776 1.00 83.75 95 LYS A CA 1
ATOM 762 C C . LYS A 1 95 ? -2.693 -10.138 28.659 1.00 83.75 95 LYS A C 1
ATOM 764 O O . LYS A 1 95 ? -2.310 -11.300 28.755 1.00 83.75 95 LYS A O 1
ATOM 769 N N . ALA A 1 96 ? -1.872 -9.121 28.398 1.00 77.81 96 ALA A N 1
ATOM 770 C CA . ALA A 1 96 ? -0.426 -9.211 28.151 1.00 77.81 96 ALA A CA 1
ATOM 771 C C . ALA A 1 96 ? 0.040 -10.065 26.944 1.00 77.81 96 ALA A C 1
ATOM 773 O O . ALA A 1 96 ? 1.159 -9.863 26.487 1.00 77.81 96 ALA A O 1
ATOM 774 N N . GLN A 1 97 ? -0.783 -10.963 26.387 1.00 82.56 97 GLN A N 1
ATOM 775 C CA . GLN A 1 97 ? -0.382 -11.856 25.285 1.00 82.56 97 GLN A CA 1
ATOM 776 C C . GLN A 1 97 ? -0.977 -11.494 23.924 1.00 82.56 97 GLN A C 1
ATOM 778 O O . GLN A 1 97 ? -0.356 -11.742 22.902 1.00 82.56 97 GLN A O 1
ATOM 783 N N . ARG A 1 98 ? -2.208 -10.984 23.883 1.00 84.75 98 ARG A N 1
ATOM 784 C CA . ARG A 1 98 ? -2.893 -10.480 22.680 1.00 84.75 98 ARG A CA 1
ATOM 785 C C . ARG A 1 98 ? -3.967 -9.495 23.140 1.00 84.75 98 ARG A C 1
ATOM 787 O O . ARG A 1 98 ? -5.147 -9.838 23.189 1.00 84.75 98 ARG A O 1
ATOM 794 N N . PRO A 1 99 ? -3.556 -8.305 23.612 1.00 87.56 99 PRO A N 1
ATOM 795 C CA . PRO A 1 99 ? -4.444 -7.419 24.345 1.00 87.56 99 PRO A CA 1
ATOM 796 C C . PRO A 1 99 ? -5.181 -6.433 23.435 1.00 87.56 99 PRO A C 1
ATOM 798 O O . PRO A 1 99 ? -5.819 -5.533 23.960 1.00 87.56 99 PRO A O 1
ATOM 801 N N . ILE A 1 100 ? -5.095 -6.554 22.108 1.00 91.19 100 ILE A N 1
ATOM 802 C CA . ILE A 1 100 ? -5.838 -5.713 21.165 1.00 91.19 100 ILE A CA 1
ATOM 803 C C . ILE A 1 100 ? -6.172 -6.495 19.895 1.00 91.19 100 ILE A C 1
ATOM 805 O O . ILE A 1 100 ? -5.381 -7.339 19.478 1.00 91.19 100 ILE A O 1
ATOM 809 N N . GLY A 1 101 ? -7.315 -6.188 19.286 1.00 94.31 101 GLY A N 1
ATOM 810 C CA . GLY A 1 101 ? -7.727 -6.712 17.990 1.00 94.31 101 GLY A CA 1
ATOM 811 C C . GLY A 1 101 ? -8.732 -5.802 17.281 1.00 94.31 101 GLY A C 1
ATOM 812 O O . GLY A 1 101 ? -9.174 -4.790 17.833 1.00 94.31 101 GLY A O 1
ATOM 813 N N . ILE A 1 102 ? -9.073 -6.189 16.053 1.00 96.81 102 ILE A N 1
ATOM 814 C CA . ILE A 1 102 ? -10.164 -5.639 15.241 1.00 96.81 102 ILE A CA 1
ATOM 815 C C . ILE A 1 102 ? -11.370 -6.566 15.401 1.00 96.81 102 ILE A C 1
ATOM 817 O O . ILE A 1 102 ? -11.296 -7.746 15.061 1.00 96.81 102 ILE A O 1
ATOM 821 N N . GLU A 1 103 ? -12.444 -6.061 15.996 1.00 97.31 103 GLU A N 1
ATOM 822 C CA . GLU A 1 103 ? -13.686 -6.808 16.216 1.00 97.31 103 GLU A CA 1
ATOM 823 C C . GLU A 1 103 ? -14.553 -6.821 14.954 1.00 97.31 103 GLU A C 1
ATOM 825 O O . GLU A 1 103 ? -15.189 -7.827 14.644 1.00 97.31 103 GLU A O 1
ATOM 830 N N . SER A 1 104 ? -14.559 -5.714 14.207 1.00 97.62 104 SER A N 1
ATOM 831 C CA . SER A 1 104 ? -15.256 -5.630 12.929 1.00 97.62 104 SER A CA 1
ATOM 832 C C . SER A 1 104 ? -14.624 -4.635 11.971 1.00 97.62 104 SER A C 1
ATOM 834 O O . SER A 1 104 ? -14.077 -3.614 12.388 1.00 97.62 104 SER A O 1
ATOM 836 N N . LEU A 1 105 ? -14.786 -4.927 10.686 1.00 98.06 105 LEU A N 1
ATOM 837 C CA . LEU A 1 105 ? -14.610 -4.013 9.568 1.00 98.06 105 LEU A CA 1
ATOM 838 C C . LEU A 1 105 ? -15.890 -4.095 8.735 1.00 98.06 105 LEU A C 1
ATOM 840 O O . LEU A 1 105 ? -16.242 -5.185 8.290 1.00 98.06 105 LEU A O 1
ATOM 844 N N . VAL A 1 106 ? -16.590 -2.978 8.556 1.00 97.56 106 VAL A N 1
ATOM 845 C CA . VAL A 1 106 ? -17.818 -2.910 7.750 1.00 97.56 106 VAL A CA 1
ATOM 846 C C . VAL A 1 106 ? -17.742 -1.703 6.830 1.00 97.56 106 VAL A C 1
ATOM 848 O O . VAL A 1 106 ? -17.458 -0.596 7.288 1.00 97.56 106 VAL A O 1
ATOM 851 N N . VAL A 1 107 ? -18.005 -1.901 5.542 1.00 96.44 107 VAL A N 1
ATOM 852 C CA . VAL A 1 107 ? -17.946 -0.836 4.542 1.00 96.44 107 VAL A CA 1
ATOM 853 C C . VAL A 1 107 ? -19.330 -0.256 4.270 1.00 96.44 107 VAL A C 1
ATOM 855 O O . VAL A 1 107 ? -20.323 -0.946 4.045 1.00 96.44 107 VAL A O 1
ATOM 858 N N . HIS A 1 108 ? -19.385 1.068 4.258 1.00 94.12 108 HIS A N 1
ATOM 859 C CA . HIS A 1 108 ? -20.548 1.886 3.970 1.00 94.12 108 HIS A CA 1
ATOM 860 C C . HIS A 1 108 ? -20.238 2.797 2.779 1.00 94.12 108 HIS A C 1
ATOM 862 O O . HIS A 1 108 ? -19.872 3.956 2.949 1.00 94.12 108 HIS A O 1
ATOM 868 N N . ARG A 1 109 ? -20.429 2.279 1.560 1.00 88.06 109 ARG A N 1
ATOM 869 C CA . ARG A 1 109 ? -20.131 2.983 0.297 1.00 88.06 109 ARG A CA 1
ATOM 870 C C . ARG A 1 109 ? -18.656 3.400 0.189 1.00 88.06 109 ARG A C 1
ATOM 872 O O . ARG A 1 109 ? -17.850 2.597 -0.263 1.00 88.06 109 ARG A O 1
ATOM 879 N N . ASP A 1 110 ? -18.332 4.633 0.564 1.00 90.75 110 ASP A N 1
ATOM 880 C CA . ASP A 1 110 ? -17.029 5.299 0.454 1.00 90.75 110 ASP A CA 1
ATOM 881 C C . ASP A 1 110 ? -16.310 5.459 1.805 1.00 90.75 110 ASP A C 1
ATOM 883 O O . ASP A 1 110 ? -15.196 5.978 1.869 1.00 90.75 110 ASP A O 1
ATOM 887 N N . GLU A 1 111 ? -16.913 4.981 2.891 1.00 95.62 111 GLU A N 1
ATOM 888 C CA . GLU A 1 111 ? -16.350 5.014 4.238 1.00 95.62 111 GLU A CA 1
ATOM 889 C C . GLU A 1 111 ? -16.470 3.638 4.899 1.00 95.62 111 GLU A C 1
ATOM 891 O O . GLU A 1 111 ? -17.382 2.876 4.595 1.00 95.62 111 GLU A O 1
ATOM 896 N N . ALA A 1 112 ? -15.571 3.303 5.818 1.00 97.44 112 ALA A N 1
ATOM 897 C CA . ALA A 1 112 ? -15.623 2.058 6.573 1.00 97.44 112 ALA A CA 1
ATOM 898 C C . ALA A 1 112 ? -15.622 2.309 8.078 1.00 97.44 112 ALA A C 1
ATOM 900 O O . ALA A 1 112 ? -14.871 3.153 8.566 1.00 97.44 112 ALA A O 1
ATOM 901 N N . GLU A 1 113 ? -16.430 1.538 8.803 1.00 98.12 113 GLU A N 1
ATOM 902 C CA . GLU A 1 113 ? -16.393 1.426 10.257 1.00 98.12 113 GLU A CA 1
ATOM 903 C C . GLU A 1 113 ? -15.415 0.315 10.663 1.00 98.12 113 GLU A C 1
ATOM 905 O O . GLU A 1 113 ? -15.573 -0.844 10.274 1.00 98.12 113 GLU A O 1
ATOM 910 N N . ILE A 1 114 ? -14.425 0.659 11.485 1.00 98.19 114 ILE A N 1
ATOM 911 C CA . ILE A 1 114 ? -13.464 -0.280 12.063 1.00 98.19 114 ILE A CA 1
ATOM 912 C C . ILE A 1 114 ? -13.599 -0.246 13.579 1.00 98.19 114 ILE A C 1
ATOM 914 O O . ILE A 1 114 ? -13.274 0.758 14.217 1.00 98.19 114 ILE A O 1
ATOM 918 N N . ILE A 1 115 ? -14.043 -1.349 14.174 1.00 97.69 115 ILE A N 1
ATOM 919 C CA . ILE A 1 115 ? -14.166 -1.460 15.625 1.00 97.69 115 ILE A CA 1
ATOM 920 C C . ILE A 1 115 ? -12.914 -2.120 16.183 1.00 97.69 115 ILE A C 1
ATOM 922 O O . ILE A 1 115 ? -12.644 -3.292 15.926 1.00 97.69 115 ILE A O 1
ATOM 926 N N . TYR A 1 116 ? -12.182 -1.381 17.009 1.00 96.25 116 TYR A N 1
ATOM 927 C CA . TYR A 1 116 ? -11.081 -1.916 17.800 1.00 96.25 116 TYR A CA 1
ATOM 928 C C . TYR A 1 116 ? -11.543 -2.174 19.224 1.00 96.25 116 TYR A C 1
ATOM 930 O O . TYR A 1 116 ? -12.287 -1.376 19.804 1.00 96.25 116 TYR A O 1
ATOM 938 N N . ALA A 1 117 ? -11.020 -3.235 19.828 1.00 95.19 117 ALA A N 1
ATOM 939 C CA . ALA A 1 117 ? -11.134 -3.447 21.261 1.00 95.19 117 ALA A CA 1
ATOM 940 C C . ALA A 1 117 ? -9.848 -4.030 21.847 1.00 95.19 117 ALA A C 1
ATOM 942 O O . ALA A 1 117 ? -9.103 -4.760 21.190 1.00 95.19 117 ALA A O 1
ATOM 943 N N . GLY A 1 118 ? -9.573 -3.679 23.102 1.00 93.06 118 GLY A N 1
ATOM 944 C CA . GLY A 1 118 ? -8.367 -4.121 23.783 1.00 93.06 118 GLY A CA 1
ATOM 945 C C . GLY A 1 118 ? -8.310 -3.796 25.271 1.00 93.06 118 GLY A C 1
ATOM 946 O O . GLY A 1 118 ? -9.100 -3.016 25.793 1.00 93.06 118 GLY A O 1
ATOM 947 N N . TYR A 1 119 ? -7.342 -4.390 25.959 1.00 90.44 119 TYR A N 1
ATOM 948 C CA . TYR A 1 119 ? -7.006 -4.135 27.359 1.00 90.44 119 TYR A CA 1
ATOM 949 C C . TYR A 1 119 ? -5.807 -3.187 27.477 1.00 90.44 119 TYR A C 1
ATOM 951 O O . TYR A 1 119 ? -5.057 -2.984 26.518 1.00 90.44 119 TYR A O 1
ATOM 959 N N . ALA A 1 120 ? -5.588 -2.633 28.670 1.00 85.50 120 ALA A N 1
ATOM 960 C CA . ALA A 1 120 ? -4.438 -1.793 28.995 1.00 85.50 120 ALA A CA 1
ATOM 961 C C . ALA A 1 120 ? -4.246 -0.630 28.002 1.00 85.50 120 ALA A C 1
ATOM 963 O O . ALA A 1 120 ? -5.213 0.032 27.617 1.00 85.50 120 ALA A O 1
ATOM 964 N N . GLY A 1 121 ? -3.006 -0.376 27.578 1.00 74.75 121 GLY A N 1
ATOM 965 C CA . GLY A 1 121 ? -2.707 0.617 26.543 1.00 74.75 121 GLY A CA 1
ATOM 966 C C . GLY A 1 121 ? -3.413 0.328 25.213 1.00 74.75 121 GLY A C 1
ATOM 967 O O . GLY A 1 121 ? -3.784 1.263 24.508 1.00 74.75 121 GLY A O 1
ATOM 968 N N . GLY A 1 122 ? -3.694 -0.944 24.908 1.00 72.94 122 GLY A N 1
ATOM 969 C CA . GLY A 1 122 ? -4.483 -1.340 23.742 1.00 72.94 122 GLY A CA 1
ATOM 970 C C . GLY A 1 122 ? -5.924 -0.835 23.807 1.00 72.94 122 GLY A C 1
ATOM 971 O O . GLY A 1 122 ? -6.446 -0.367 22.802 1.00 72.94 122 GLY A O 1
ATOM 972 N N . GLY A 1 123 ? -6.533 -0.829 24.995 1.00 76.81 123 GLY A N 1
ATOM 973 C CA . GLY A 1 123 ? -7.871 -0.277 25.221 1.00 76.81 123 GLY A CA 1
ATOM 974 C C . GLY A 1 123 ? -7.932 1.237 25.027 1.00 76.81 123 GLY A C 1
ATOM 975 O O . GLY A 1 123 ? -8.833 1.723 24.351 1.00 76.81 123 GLY A O 1
ATOM 976 N N . VAL A 1 124 ? -6.942 1.975 25.541 1.00 78.12 124 VAL A N 1
ATOM 977 C CA . VAL A 1 124 ? -6.810 3.432 25.316 1.00 78.12 124 VAL A CA 1
ATOM 978 C C . VAL A 1 124 ? -6.559 3.730 23.835 1.00 78.12 124 VAL A C 1
ATOM 980 O O . VAL A 1 124 ? -7.099 4.676 23.265 1.00 78.12 124 VAL A O 1
ATOM 983 N N . SER A 1 125 ? -5.741 2.903 23.185 1.00 76.38 125 SER A N 1
ATOM 984 C CA . SER A 1 125 ? -5.445 3.023 21.763 1.00 76.38 125 SER A CA 1
ATOM 985 C C . SER A 1 125 ? -6.654 2.715 20.878 1.00 76.38 125 SER A C 1
ATOM 987 O O . SER A 1 125 ? -6.788 3.336 19.826 1.00 76.38 125 SER A O 1
ATOM 989 N N . ALA A 1 126 ? -7.487 1.751 21.274 1.00 77.81 126 ALA A N 1
ATOM 990 C CA . ALA A 1 126 ? -8.713 1.367 20.586 1.00 77.81 126 ALA A CA 1
ATOM 991 C C . ALA A 1 126 ? -9.801 2.437 20.723 1.00 77.81 126 ALA A C 1
ATOM 993 O O . ALA A 1 126 ? -10.509 2.707 19.761 1.00 77.81 126 ALA A O 1
ATOM 994 N N . SER A 1 127 ? -9.916 3.067 21.895 1.00 77.75 127 SER A N 1
ATOM 995 C CA . SER A 1 127 ? -10.958 4.058 22.163 1.00 77.75 127 SER A CA 1
ATOM 996 C C . SER A 1 127 ? -10.586 5.484 21.747 1.00 77.75 127 SER A C 1
ATOM 998 O O . SER A 1 127 ? -11.455 6.220 21.298 1.00 77.75 127 SER A O 1
ATOM 1000 N N . ILE A 1 128 ? -9.322 5.894 21.906 1.00 84.44 128 ILE A N 1
ATOM 1001 C CA . ILE A 1 128 ? -8.896 7.300 21.764 1.00 84.44 128 ILE A CA 1
ATOM 1002 C C . ILE A 1 128 ? -7.716 7.438 20.798 1.00 84.44 128 ILE A C 1
ATOM 1004 O O . ILE A 1 128 ? -7.768 8.256 19.885 1.00 84.44 128 ILE A O 1
ATOM 1008 N N . GLY A 1 129 ? -6.644 6.658 20.987 1.00 87.00 129 GLY A N 1
ATOM 1009 C CA . GLY A 1 129 ? -5.359 6.896 20.312 1.00 87.00 129 GLY A CA 1
ATOM 1010 C C . GLY A 1 129 ? -5.458 6.919 18.784 1.00 87.00 129 GLY A C 1
ATOM 1011 O O . GLY A 1 129 ? -5.038 7.889 18.151 1.00 87.00 129 GLY A O 1
ATOM 1012 N N . ARG A 1 130 ? -6.072 5.888 18.196 1.00 91.62 130 ARG A N 1
ATOM 1013 C CA . ARG A 1 130 ? -6.284 5.795 16.744 1.00 91.62 130 ARG A CA 1
ATOM 1014 C C . ARG A 1 130 ? -7.166 6.916 16.196 1.00 91.62 130 ARG A C 1
ATOM 1016 O O . ARG A 1 130 ? -6.911 7.410 15.109 1.00 91.62 130 ARG A O 1
ATOM 1023 N N . GLY A 1 131 ? -8.154 7.359 16.973 1.00 91.56 131 GLY A N 1
ATOM 1024 C CA . GLY A 1 131 ? -9.109 8.395 16.574 1.00 91.56 131 GLY A CA 1
ATOM 1025 C C . GLY A 1 131 ? -8.508 9.786 16.346 1.00 91.56 131 GLY A C 1
ATOM 1026 O O . GLY A 1 131 ? -9.199 10.679 15.868 1.00 91.56 131 GLY A O 1
ATOM 1027 N N . LEU A 1 132 ? -7.235 9.981 16.702 1.00 91.62 132 LEU A N 1
ATOM 1028 C CA . LEU A 1 132 ? -6.497 11.229 16.510 1.00 91.62 132 LEU A CA 1
ATOM 1029 C C . LEU A 1 132 ? -5.620 11.243 15.248 1.00 91.62 132 LEU A C 1
ATOM 1031 O O . LEU A 1 132 ? -5.051 12.295 14.946 1.00 91.62 132 LEU A O 1
ATOM 1035 N N . ALA A 1 133 ? -5.487 10.109 14.558 1.00 91.94 133 ALA A N 1
ATOM 1036 C CA . ALA A 1 133 ? -4.627 9.960 13.390 1.00 91.94 133 ALA A CA 1
ATOM 1037 C C . ALA A 1 133 ? -5.176 10.706 12.166 1.00 91.94 133 ALA A C 1
ATOM 1039 O O . ALA A 1 133 ? -6.387 10.890 12.020 1.00 91.94 133 ALA A O 1
ATOM 1040 N N . GLU A 1 134 ? -4.283 11.080 11.254 1.00 91.50 134 GLU A N 1
ATOM 1041 C CA . GLU A 1 134 ? -4.662 11.479 9.904 1.00 91.50 134 GLU A CA 1
ATOM 1042 C C . GLU A 1 134 ? -5.399 10.331 9.196 1.00 91.50 134 GLU A C 1
ATOM 1044 O O . GLU A 1 134 ? -5.151 9.154 9.466 1.00 91.50 134 GLU A O 1
ATOM 1049 N N . GLY A 1 135 ? -6.330 10.668 8.304 1.00 92.81 135 GLY A N 1
ATOM 1050 C CA . GLY A 1 135 ? -7.162 9.694 7.593 1.00 92.81 135 GLY A CA 1
ATOM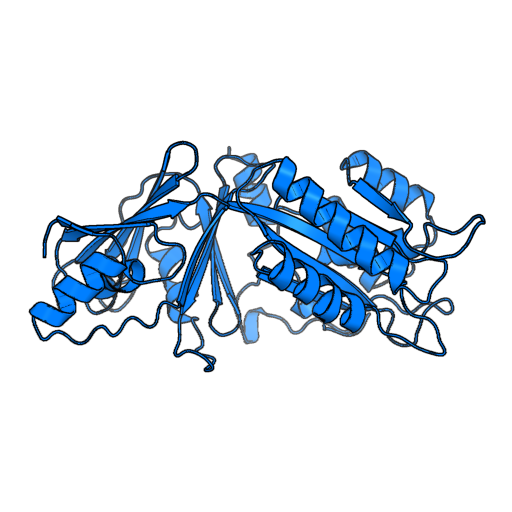 1051 C C . GLY A 1 135 ? -8.385 9.204 8.374 1.00 92.81 135 GLY A C 1
ATOM 1052 O O . GLY A 1 135 ? -9.243 8.550 7.790 1.00 92.81 135 GLY A O 1
ATOM 1053 N N . VAL A 1 136 ? -8.527 9.565 9.655 1.00 96.06 136 VAL A N 1
ATOM 1054 C CA . VAL A 1 136 ? -9.744 9.294 10.433 1.00 96.06 136 VAL A CA 1
ATOM 1055 C C . VAL A 1 136 ? -10.731 10.449 10.303 1.00 96.06 136 VAL A C 1
ATOM 1057 O O . VAL A 1 136 ? -10.434 11.578 10.688 1.00 96.06 136 VAL A O 1
ATOM 1060 N N . ASN A 1 137 ? -11.942 10.158 9.827 1.00 96.31 137 ASN A N 1
ATOM 1061 C CA . ASN A 1 137 ? -13.023 11.140 9.745 1.00 96.31 137 ASN A CA 1
ATOM 1062 C C . ASN A 1 137 ? -13.646 11.386 11.123 1.00 96.31 137 ASN A C 1
ATOM 1064 O O . ASN A 1 137 ? -13.889 12.527 11.526 1.00 96.31 137 ASN A O 1
ATOM 1068 N N . ARG A 1 138 ? -13.916 10.300 11.855 1.00 96.38 138 ARG A N 1
ATOM 1069 C CA . ARG A 1 138 ? -14.491 10.343 13.203 1.00 96.38 138 ARG A CA 1
ATOM 1070 C C . ARG A 1 138 ? -14.185 9.081 13.999 1.00 96.38 138 ARG A C 1
ATOM 1072 O O . ARG A 1 138 ? -13.904 8.022 13.443 1.00 96.38 138 ARG A O 1
ATOM 1079 N N . ILE A 1 139 ? -14.294 9.212 15.312 1.00 95.81 139 ILE A N 1
ATOM 1080 C CA . ILE A 1 139 ? -14.157 8.141 16.294 1.00 95.81 139 ILE A CA 1
ATOM 1081 C C . ILE A 1 139 ? -15.346 8.177 17.250 1.00 95.81 139 ILE A C 1
ATOM 1083 O O . ILE A 1 139 ? -15.699 9.234 17.772 1.00 95.81 139 ILE A O 1
ATOM 1087 N N . GLN A 1 140 ? -15.947 7.020 17.502 1.00 96.19 140 GLN A N 1
ATOM 1088 C CA . GLN A 1 140 ? -16.914 6.821 18.572 1.00 96.19 140 GLN A CA 1
ATOM 1089 C C . GLN A 1 140 ? -16.249 6.058 19.711 1.00 96.19 140 GLN A C 1
ATOM 1091 O O . GLN A 1 140 ? -15.827 4.912 19.551 1.00 96.19 140 GLN A O 1
ATOM 1096 N N . VAL A 1 141 ? -16.203 6.679 20.886 1.00 93.81 141 VAL A N 1
ATOM 1097 C CA . VAL A 1 141 ? -15.770 6.026 22.121 1.00 93.81 141 VAL A CA 1
ATOM 1098 C C . VAL A 1 141 ? -16.940 5.191 22.639 1.00 93.81 141 VAL A C 1
ATOM 1100 O O . VAL A 1 141 ? -17.867 5.726 23.247 1.00 93.81 141 VAL A O 1
ATOM 1103 N N . ILE A 1 142 ? -16.908 3.883 22.378 1.00 94.19 142 ILE A N 1
ATOM 1104 C CA . ILE A 1 142 ? -17.953 2.936 22.805 1.00 94.19 142 ILE A CA 1
ATOM 1105 C C . ILE A 1 142 ? -17.753 2.563 24.274 1.00 94.19 142 ILE A C 1
ATOM 1107 O O . ILE A 1 142 ? -18.703 2.519 25.052 1.00 94.19 142 ILE A O 1
ATOM 1111 N N . GLN A 1 143 ? -16.505 2.302 24.659 1.00 92.38 143 GLN A N 1
ATOM 1112 C CA . GLN A 1 143 ? -16.140 1.961 26.026 1.00 92.38 143 GLN A CA 1
ATOM 1113 C C . GLN A 1 143 ? -14.770 2.546 26.355 1.00 92.38 143 GLN A C 1
ATOM 1115 O O . GLN A 1 143 ? -13.783 2.297 25.660 1.00 92.38 143 GLN A O 1
ATOM 1120 N N . GLU A 1 144 ? -14.692 3.310 27.441 1.00 86.25 144 GLU A N 1
ATOM 1121 C CA . GLU A 1 144 ? -13.410 3.782 27.958 1.00 86.25 144 GLU A CA 1
ATOM 1122 C C . GLU A 1 144 ? -12.641 2.621 28.598 1.00 86.25 144 GLU A C 1
ATOM 1124 O O . GLU A 1 144 ? -13.121 1.981 29.535 1.00 86.25 144 GLU A O 1
ATOM 1129 N N . GLY A 1 145 ? -11.434 2.366 28.091 1.00 81.81 145 GLY A N 1
ATOM 1130 C CA . GLY A 1 145 ? -10.531 1.341 28.607 1.00 81.81 145 GLY A CA 1
ATOM 1131 C C . GLY A 1 145 ? -9.213 1.896 29.118 1.00 81.81 145 GLY A C 1
ATOM 1132 O O . GLY A 1 145 ? -8.920 3.084 28.997 1.00 81.81 145 GLY A O 1
ATOM 1133 N N . GLY A 1 146 ? -8.411 1.001 29.688 1.00 76.94 146 GLY A N 1
ATOM 1134 C CA . GLY A 1 146 ? -7.136 1.317 30.327 1.00 76.94 146 GLY A CA 1
ATOM 1135 C C . GLY A 1 146 ? -6.891 0.421 31.539 1.00 76.94 146 GLY A C 1
ATOM 1136 O O . GLY A 1 146 ? -7.832 0.019 32.227 1.00 76.94 146 GLY A O 1
ATOM 1137 N N . GLY A 1 147 ? -5.626 0.076 31.790 1.00 78.75 147 GLY A N 1
ATOM 1138 C CA . GLY A 1 147 ? -5.260 -0.938 32.786 1.00 78.75 147 GLY A CA 1
ATOM 1139 C C . GLY A 1 147 ? -6.008 -2.258 32.558 1.00 78.75 147 GLY A C 1
ATOM 1140 O O . GLY A 1 147 ? -5.916 -2.861 31.492 1.00 78.75 147 GLY A O 1
ATOM 1141 N N . GLU A 1 148 ? -6.803 -2.675 33.539 1.00 81.25 148 GLU A N 1
ATOM 1142 C CA . GLU A 1 148 ? -7.565 -3.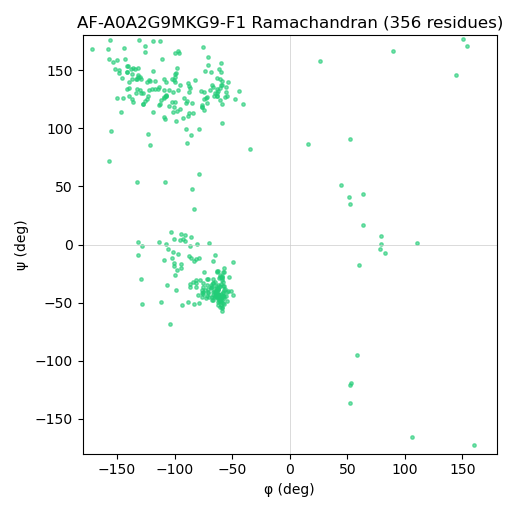931 33.500 1.00 81.25 148 GLU A CA 1
ATOM 1143 C C . GLU A 1 148 ? -8.882 -3.855 32.706 1.00 81.25 148 GLU A C 1
ATOM 1145 O O . GLU A 1 148 ? -9.488 -4.892 32.422 1.00 81.25 148 GLU A O 1
ATOM 1150 N N . LYS A 1 149 ? -9.349 -2.647 32.356 1.00 87.50 149 LYS A N 1
ATOM 1151 C CA . LYS A 1 149 ? -10.647 -2.431 31.700 1.00 87.50 149 LYS A CA 1
ATOM 1152 C C . LYS A 1 149 ? -10.527 -2.535 30.183 1.00 87.50 149 LYS A C 1
ATOM 1154 O O . LYS A 1 149 ? -9.607 -1.966 29.590 1.00 87.50 149 LYS A O 1
ATOM 1159 N N . LEU A 1 150 ? -11.493 -3.219 29.570 1.00 91.00 150 LEU A N 1
ATOM 1160 C CA . LEU A 1 150 ? -11.649 -3.253 28.119 1.00 91.00 150 LEU A CA 1
ATOM 1161 C C . LEU A 1 150 ? -11.964 -1.842 27.608 1.00 91.00 150 LEU A C 1
ATOM 1163 O O . LEU A 1 150 ? -12.851 -1.176 28.135 1.00 91.00 150 LEU A O 1
ATOM 1167 N N . GLY A 1 151 ? -11.229 -1.400 26.597 1.00 93.19 151 GLY A N 1
ATOM 1168 C CA . GLY A 1 151 ? -11.533 -0.208 25.817 1.00 93.19 151 GLY A CA 1
ATOM 1169 C C . GLY A 1 151 ? -11.986 -0.601 24.431 1.00 93.19 151 GLY A C 1
ATOM 1170 O O . GLY A 1 151 ? -11.455 -1.554 23.860 1.00 93.19 151 GLY A O 1
ATOM 1171 N N . LYS A 1 152 ? -12.964 0.133 23.909 1.00 95.44 152 LYS A N 1
ATOM 1172 C CA . LYS A 1 152 ? -13.571 -0.116 22.606 1.00 95.44 152 LYS A CA 1
ATOM 1173 C C . LYS A 1 152 ? -13.868 1.201 21.907 1.00 95.44 152 LYS A C 1
ATOM 1175 O O . LYS A 1 152 ? -14.428 2.115 22.520 1.00 95.44 152 LYS A O 1
ATOM 1180 N N . GLY A 1 153 ? -13.513 1.284 20.633 1.00 95.25 153 GLY A N 1
ATOM 1181 C CA . GLY A 1 153 ? -13.810 2.438 19.796 1.00 95.25 153 GLY A CA 1
ATOM 1182 C C . GLY A 1 153 ? -14.087 2.034 18.357 1.00 95.25 153 GLY A C 1
ATOM 1183 O O . GLY A 1 153 ? -13.475 1.095 17.849 1.00 95.25 153 GLY A O 1
ATOM 1184 N N . ALA A 1 154 ? -15.023 2.739 17.729 1.00 97.19 154 ALA A N 1
ATOM 1185 C CA . ALA A 1 154 ? -15.320 2.614 16.309 1.00 97.19 154 ALA A CA 1
ATOM 1186 C C . ALA A 1 154 ? -14.694 3.789 15.561 1.00 97.19 154 ALA A C 1
ATOM 1188 O O . ALA A 1 154 ? -14.951 4.947 15.887 1.00 97.19 154 ALA A O 1
ATOM 1189 N N . LEU A 1 155 ? -13.840 3.491 14.591 1.00 97.19 155 LEU A N 1
ATOM 1190 C CA . LEU A 1 155 ? -13.233 4.465 13.700 1.00 97.19 155 LEU A CA 1
ATOM 1191 C C . LEU A 1 155 ? -13.983 4.482 12.383 1.00 97.19 155 LEU A C 1
ATOM 1193 O O . LEU A 1 155 ? -14.288 3.423 11.849 1.00 97.19 155 LEU A O 1
ATOM 1197 N N . TRP A 1 156 ? -14.175 5.670 11.827 1.00 97.75 156 TRP A N 1
ATOM 1198 C CA . TRP A 1 156 ? -14.616 5.825 10.452 1.00 97.75 156 TRP A CA 1
ATOM 1199 C C . TRP A 1 156 ? -13.505 6.428 9.616 1.00 97.75 156 TRP A C 1
ATOM 1201 O O . TRP A 1 156 ? -12.975 7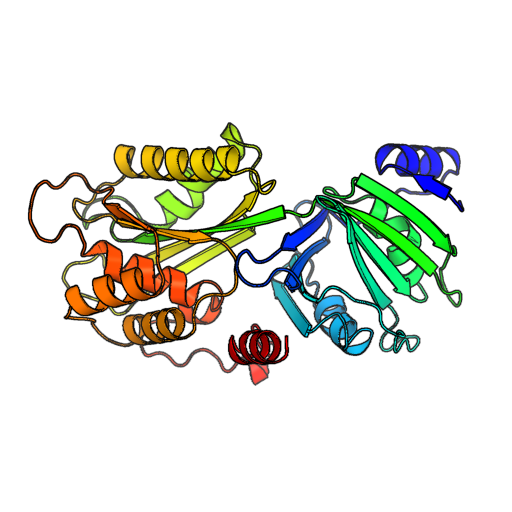.494 9.948 1.00 97.75 156 TRP A O 1
ATOM 1211 N N . VAL A 1 157 ? -13.158 5.725 8.545 1.00 97.25 157 VAL A N 1
ATOM 1212 C CA . VAL A 1 157 ? -12.079 6.085 7.623 1.00 97.25 157 VAL A CA 1
ATOM 1213 C C . VAL A 1 157 ? -12.593 6.030 6.185 1.00 97.25 157 VAL A C 1
ATOM 1215 O O . VAL A 1 157 ? -13.397 5.147 5.875 1.00 97.25 157 VAL A O 1
ATOM 1218 N N . PRO A 1 158 ? -12.148 6.929 5.292 1.00 95.94 158 PRO A N 1
ATOM 1219 C CA . PRO A 1 158 ? -12.429 6.802 3.869 1.00 95.94 158 PRO A CA 1
ATOM 1220 C C . PRO A 1 158 ? -11.887 5.478 3.324 1.00 95.94 158 PRO A C 1
ATOM 1222 O O . PRO A 1 158 ? -10.781 5.061 3.677 1.00 95.94 158 PRO A O 1
ATOM 1225 N N . VAL A 1 159 ? -12.642 4.846 2.430 1.00 95.75 159 VAL A N 1
ATOM 1226 C CA . VAL A 1 159 ? -12.167 3.702 1.650 1.00 95.75 159 VAL A CA 1
ATOM 1227 C C . VAL A 1 159 ? -11.409 4.236 0.444 1.00 95.75 159 VAL A C 1
ATOM 1229 O O . VAL A 1 159 ? -11.988 4.863 -0.442 1.00 95.75 159 VAL A O 1
ATOM 1232 N N . ARG A 1 160 ? -10.100 3.994 0.403 1.00 94.81 160 ARG A N 1
ATOM 1233 C CA . ARG A 1 160 ? -9.240 4.384 -0.718 1.00 94.81 160 ARG A CA 1
ATOM 1234 C C . ARG A 1 160 ? -9.035 3.233 -1.694 1.00 94.81 160 ARG A C 1
ATOM 1236 O O . ARG A 1 160 ? -9.292 2.070 -1.387 1.00 94.81 160 ARG A O 1
ATOM 1243 N N . LYS A 1 161 ? -8.541 3.566 -2.880 1.00 94.19 161 LYS A N 1
ATOM 1244 C CA . LYS A 1 161 ? -8.074 2.624 -3.899 1.00 94.19 161 LYS A CA 1
ATOM 1245 C C . LYS A 1 161 ? -6.562 2.711 -4.046 1.00 94.19 161 LYS A C 1
ATOM 1247 O O . LYS A 1 161 ? -5.957 3.711 -3.664 1.00 94.19 161 LYS A O 1
ATOM 1252 N N . HIS A 1 162 ? -5.973 1.660 -4.603 1.00 93.75 162 HIS A N 1
ATOM 1253 C CA . HIS A 1 162 ? -4.541 1.566 -4.858 1.00 93.75 162 HIS A CA 1
ATOM 1254 C C . HIS A 1 162 ? -4.267 1.538 -6.360 1.00 93.75 162 HIS A C 1
ATOM 1256 O O . HIS A 1 162 ? -4.947 0.823 -7.099 1.00 93.75 162 HIS A O 1
ATOM 1262 N N . LEU A 1 163 ? -3.273 2.301 -6.801 1.00 95.75 163 LEU A N 1
ATOM 1263 C CA . LEU A 1 163 ? -2.710 2.215 -8.143 1.00 95.75 163 LEU A CA 1
ATOM 1264 C C . LEU A 1 163 ? -1.216 1.941 -7.999 1.00 95.75 163 LEU A C 1
ATOM 1266 O O . LEU A 1 163 ? -0.520 2.670 -7.295 1.00 95.75 163 LEU A O 1
ATOM 1270 N N . ILE A 1 164 ? -0.730 0.903 -8.671 1.00 96.00 164 ILE A N 1
ATOM 1271 C CA . ILE A 1 164 ? 0.699 0.617 -8.782 1.00 96.00 164 ILE A CA 1
ATOM 1272 C C . ILE A 1 164 ? 1.137 1.012 -10.183 1.00 96.00 164 ILE A C 1
ATOM 1274 O O . ILE A 1 164 ? 0.489 0.645 -11.165 1.00 96.00 164 ILE A O 1
ATOM 1278 N N . PHE A 1 165 ? 2.240 1.742 -10.290 1.00 97.62 165 PHE A N 1
ATOM 1279 C CA . PHE A 1 165 ? 2.915 1.949 -11.563 1.00 97.62 165 PHE A CA 1
ATOM 1280 C C . PHE A 1 165 ? 4.358 1.475 -11.473 1.00 97.62 165 PHE A C 1
ATOM 1282 O O . PHE A 1 165 ? 5.060 1.768 -10.510 1.00 97.62 165 PHE A O 1
ATOM 1289 N N . ALA A 1 166 ? 4.788 0.720 -12.475 1.00 97.62 166 ALA A N 1
ATOM 1290 C CA . ALA A 1 166 ? 6.127 0.165 -12.565 1.00 97.62 166 ALA A CA 1
ATOM 1291 C C . ALA A 1 166 ? 6.815 0.681 -13.819 1.00 97.62 166 ALA A C 1
ATOM 1293 O O . ALA A 1 166 ? 6.210 0.711 -14.887 1.00 97.62 166 ALA A O 1
ATOM 1294 N N . VAL A 1 167 ? 8.059 1.112 -13.678 1.00 96.06 167 VAL A N 1
ATOM 1295 C CA . VAL A 1 167 ? 8.818 1.847 -14.682 1.00 96.06 167 VAL A CA 1
ATOM 1296 C C . VAL A 1 167 ? 10.192 1.220 -14.816 1.00 96.06 167 VAL A C 1
ATOM 1298 O O . VAL A 1 167 ? 10.802 0.791 -13.837 1.00 96.06 167 VAL A O 1
ATOM 1301 N N . ASP A 1 168 ? 10.686 1.179 -16.040 1.00 94.62 168 ASP A N 1
ATOM 1302 C CA . ASP A 1 168 ? 12.012 0.670 -16.342 1.00 94.62 168 ASP A CA 1
ATOM 1303 C C . ASP A 1 168 ? 12.582 1.376 -17.569 1.00 94.62 168 ASP A C 1
ATOM 1305 O O . ASP A 1 168 ? 11.838 1.906 -18.403 1.00 94.62 168 ASP A O 1
ATOM 1309 N N . ASP A 1 169 ? 13.909 1.324 -17.670 1.00 90.19 169 ASP A N 1
ATOM 1310 C CA . ASP A 1 169 ? 14.669 1.712 -18.852 1.00 90.19 169 ASP A CA 1
ATOM 1311 C C . ASP A 1 169 ? 14.524 3.198 -19.205 1.00 90.19 169 ASP A C 1
ATOM 1313 O O . ASP A 1 169 ? 14.317 3.559 -20.361 1.00 90.19 169 ASP A O 1
ATOM 1317 N N . THR A 1 170 ? 14.580 4.069 -18.193 1.00 89.62 170 THR A N 1
ATOM 1318 C CA . THR A 1 170 ? 14.471 5.530 -18.366 1.00 89.62 170 THR A CA 1
ATOM 1319 C C . THR A 1 170 ? 15.817 6.255 -18.334 1.00 89.62 170 THR A C 1
ATOM 1321 O O . THR A 1 170 ? 15.897 7.394 -18.794 1.00 89.62 170 THR A O 1
ATOM 1324 N N . ASP A 1 171 ? 16.869 5.602 -17.844 1.00 86.56 171 ASP A N 1
ATOM 1325 C CA . ASP A 1 171 ? 18.259 6.064 -17.786 1.00 86.56 171 ASP A CA 1
ATOM 1326 C C . ASP A 1 171 ? 19.109 5.527 -18.950 1.00 86.56 171 ASP A C 1
ATOM 1328 O O . ASP A 1 171 ? 18.710 4.613 -19.670 1.00 86.56 171 ASP A O 1
ATOM 1332 N N . ASN A 1 172 ? 20.297 6.101 -19.151 1.00 82.19 172 ASN A N 1
ATOM 1333 C CA . ASN A 1 172 ? 21.271 5.620 -20.131 1.00 82.19 172 ASN A CA 1
ATOM 1334 C C . ASN A 1 172 ? 22.670 5.486 -19.497 1.00 82.19 172 ASN A C 1
ATOM 1336 O O . ASN A 1 172 ? 22.870 5.812 -18.331 1.00 82.19 172 ASN A O 1
ATOM 1340 N N . HIS A 1 173 ? 23.652 4.984 -20.251 1.00 78.50 173 HIS A N 1
ATOM 1341 C CA . HIS A 1 173 ? 25.008 4.749 -19.730 1.00 78.50 173 HIS A CA 1
ATOM 1342 C C . HIS A 1 173 ? 25.780 6.025 -19.354 1.00 78.50 173 HIS A C 1
ATOM 1344 O O . HIS A 1 173 ? 26.809 5.927 -18.688 1.00 78.50 173 HIS A O 1
ATOM 1350 N N . GLU A 1 174 ? 25.317 7.200 -19.784 1.00 79.12 174 GLU A N 1
ATOM 1351 C CA . GLU A 1 174 ? 25.989 8.478 -19.545 1.00 79.12 174 GLU A CA 1
ATOM 1352 C C . GLU A 1 174 ? 25.373 9.237 -18.362 1.00 79.12 174 GLU A C 1
ATOM 1354 O O . GLU A 1 174 ? 26.099 9.860 -17.588 1.00 79.12 174 GLU A O 1
ATOM 1359 N N . THR A 1 175 ? 24.042 9.206 -18.213 1.00 79.75 175 THR A N 1
ATOM 1360 C CA . THR A 1 175 ? 23.300 10.013 -17.233 1.00 79.75 175 THR A CA 1
ATOM 1361 C C . THR A 1 175 ? 21.964 9.386 -16.814 1.00 79.75 175 THR A C 1
ATOM 1363 O O . THR A 1 175 ? 21.329 8.638 -17.561 1.00 79.75 175 THR A O 1
ATOM 1366 N N . GLY A 1 176 ? 21.493 9.793 -15.631 1.00 82.06 176 GLY A N 1
ATOM 1367 C CA . GLY A 1 176 ? 20.182 9.433 -15.092 1.00 82.06 176 GLY A CA 1
ATOM 1368 C C . GLY A 1 176 ? 20.189 8.151 -14.260 1.00 82.06 176 GLY A C 1
ATOM 1369 O O . GLY A 1 176 ? 21.145 7.383 -14.263 1.00 82.06 176 GLY A O 1
ATOM 1370 N N . ALA A 1 177 ? 19.100 7.944 -13.523 1.00 86.94 177 ALA A N 1
ATO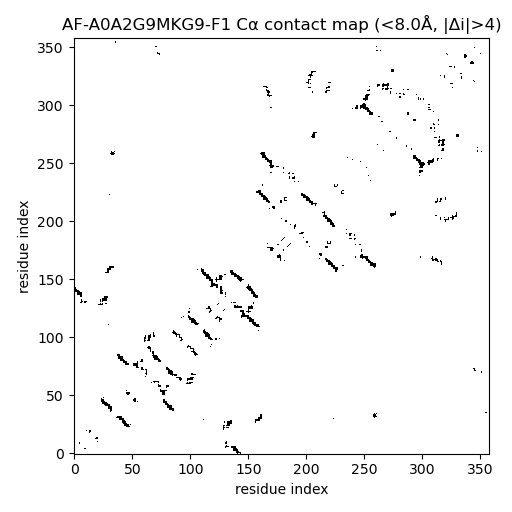M 1371 C CA . ALA A 1 177 ? 18.830 6.714 -12.795 1.00 86.94 177 ALA A CA 1
ATOM 1372 C C . ALA A 1 177 ? 17.315 6.506 -12.710 1.00 86.94 177 ALA A C 1
ATOM 1374 O O . ALA A 1 177 ? 16.598 7.390 -12.237 1.00 86.94 177 ALA A O 1
ATOM 1375 N N . THR A 1 178 ? 16.825 5.340 -13.147 1.00 87.19 178 THR A N 1
ATOM 1376 C CA . THR A 1 178 ? 15.379 5.054 -13.145 1.00 87.19 178 THR A CA 1
ATOM 1377 C C . THR A 1 178 ? 14.775 5.170 -11.739 1.00 87.19 178 THR A C 1
ATOM 1379 O O . THR A 1 178 ? 13.715 5.773 -11.581 1.00 87.19 178 THR A O 1
ATOM 1382 N N . TYR A 1 179 ? 15.470 4.685 -10.704 1.00 88.94 179 TYR A N 1
ATOM 1383 C CA . TYR A 1 179 ? 14.982 4.777 -9.323 1.00 88.94 179 TYR A CA 1
ATOM 1384 C C . TYR A 1 179 ? 14.865 6.224 -8.826 1.00 88.94 179 TYR A C 1
ATOM 1386 O O . TYR A 1 179 ? 13.918 6.552 -8.121 1.00 88.94 179 TYR A O 1
ATOM 1394 N N . ASP A 1 180 ? 15.774 7.107 -9.241 1.00 91.56 180 ASP A N 1
ATOM 1395 C CA . ASP A 1 180 ? 15.776 8.511 -8.832 1.00 91.56 180 ASP A CA 1
ATOM 1396 C C . ASP A 1 180 ? 14.642 9.282 -9.522 1.00 91.56 180 ASP A C 1
ATOM 1398 O O . ASP A 1 180 ? 13.851 9.959 -8.865 1.00 91.56 180 ASP A O 1
ATOM 1402 N N . LEU A 1 181 ? 14.480 9.096 -10.838 1.00 93.38 181 LEU A N 1
ATOM 1403 C CA . LEU A 1 181 ? 13.379 9.697 -11.597 1.00 93.38 181 LEU A CA 1
ATOM 1404 C C . LEU A 1 181 ? 12.015 9.292 -11.018 1.00 93.38 181 LEU A C 1
ATOM 1406 O O . LEU A 1 181 ? 11.130 10.127 -10.841 1.00 93.38 181 LEU A O 1
ATOM 1410 N N . VAL A 1 182 ? 11.840 8.007 -10.717 1.00 92.75 182 VAL A N 1
ATOM 1411 C CA . VAL A 1 182 ? 10.548 7.451 -10.306 1.00 92.75 182 VAL A CA 1
ATOM 1412 C C . VAL A 1 182 ? 10.293 7.671 -8.812 1.00 92.75 182 VAL A C 1
ATOM 1414 O O . VAL A 1 182 ? 9.242 8.187 -8.433 1.00 92.75 182 VAL A O 1
ATOM 1417 N N . GLY A 1 183 ? 11.251 7.300 -7.962 1.00 87.38 183 GLY A N 1
ATOM 1418 C CA . GLY A 1 183 ? 11.134 7.346 -6.505 1.00 87.38 183 GLY A CA 1
ATOM 1419 C C . GLY A 1 183 ? 11.214 8.755 -5.915 1.00 87.38 183 GLY A C 1
ATOM 1420 O O . GLY A 1 183 ? 10.657 8.998 -4.841 1.00 87.38 183 GLY A O 1
ATOM 1421 N N . ARG A 1 184 ? 11.841 9.706 -6.621 1.00 90.75 184 ARG A N 1
ATOM 1422 C CA . ARG A 1 184 ? 11.857 11.122 -6.235 1.00 90.75 184 ARG A CA 1
ATOM 1423 C C . ARG A 1 184 ? 10.910 11.941 -7.096 1.00 90.75 184 ARG A C 1
ATOM 1425 O O . ARG A 1 184 ? 9.893 12.401 -6.598 1.00 90.75 184 ARG A O 1
ATOM 1432 N N . GLU A 1 185 ? 11.209 12.110 -8.379 1.00 93.75 185 GLU A N 1
ATOM 1433 C CA . GLU A 1 185 ? 10.603 13.199 -9.156 1.00 93.75 185 GLU A CA 1
ATOM 1434 C C . GLU A 1 185 ? 9.152 12.940 -9.563 1.00 93.75 185 GLU A C 1
ATOM 1436 O O . GLU A 1 185 ? 8.319 13.840 -9.472 1.00 93.75 185 GLU A O 1
ATOM 1441 N N . VAL A 1 186 ? 8.825 11.716 -9.994 1.00 93.44 186 VAL A N 1
ATOM 1442 C CA . VAL A 1 186 ? 7.431 11.335 -10.268 1.00 93.44 186 VAL A CA 1
ATOM 1443 C C . VAL A 1 186 ? 6.621 11.359 -8.973 1.00 93.44 186 VAL A C 1
ATOM 1445 O O . VAL A 1 186 ? 5.517 11.899 -8.958 1.00 93.44 186 VAL A O 1
ATOM 1448 N N . ARG A 1 187 ? 7.168 10.809 -7.882 1.00 91.50 187 ARG A N 1
ATOM 1449 C CA . ARG A 1 187 ? 6.515 10.793 -6.567 1.00 91.50 187 ARG A CA 1
ATOM 1450 C C . ARG A 1 187 ? 6.202 12.202 -6.060 1.00 91.50 187 ARG A C 1
ATOM 1452 O O . ARG A 1 187 ? 5.048 12.476 -5.748 1.00 91.50 187 ARG A O 1
ATOM 1459 N N . GLU A 1 188 ? 7.198 13.083 -6.008 1.00 91.62 188 GLU A N 1
ATOM 1460 C CA . GLU A 1 188 ? 7.041 14.472 -5.553 1.00 91.62 188 GLU A CA 1
ATOM 1461 C C . GLU A 1 188 ? 6.026 15.218 -6.418 1.00 91.62 188 GLU A C 1
ATOM 1463 O O . GLU A 1 188 ? 5.126 15.866 -5.897 1.00 91.62 188 GLU A O 1
ATOM 1468 N N . ALA A 1 189 ? 6.074 15.033 -7.741 1.00 93.31 189 ALA A N 1
ATOM 1469 C CA . ALA A 1 189 ? 5.097 15.644 -8.631 1.00 93.31 189 ALA A CA 1
ATOM 1470 C C . ALA A 1 189 ? 3.655 15.188 -8.344 1.00 93.31 189 ALA A C 1
ATOM 1472 O O . ALA A 1 189 ? 2.730 15.987 -8.499 1.00 93.31 189 ALA A O 1
ATOM 1473 N N . LEU A 1 190 ? 3.436 13.930 -7.948 1.00 93.25 190 LEU A N 1
ATOM 1474 C CA . LEU A 1 190 ? 2.113 13.433 -7.552 1.00 93.25 190 LEU A CA 1
ATOM 1475 C C . LEU A 1 190 ? 1.673 13.991 -6.192 1.00 93.25 190 LEU A C 1
ATOM 1477 O O . LEU A 1 190 ? 0.527 14.422 -6.063 1.00 93.25 190 LEU A O 1
ATOM 1481 N N . GLU A 1 191 ? 2.572 14.001 -5.208 1.00 89.12 191 GLU A N 1
ATOM 1482 C CA . GLU A 1 191 ? 2.316 14.529 -3.862 1.00 89.12 191 GLU A CA 1
ATOM 1483 C C . GLU A 1 191 ? 1.969 16.026 -3.905 1.00 89.12 191 GLU A C 1
ATOM 1485 O O . GLU A 1 191 ? 0.950 16.437 -3.350 1.00 89.12 191 GLU A O 1
ATOM 1490 N N . ASP A 1 192 ? 2.739 16.817 -4.656 1.00 89.00 192 ASP A N 1
ATOM 1491 C CA . ASP A 1 192 ? 2.576 18.271 -4.749 1.00 89.00 192 ASP A CA 1
ATOM 1492 C C . ASP A 1 192 ? 1.334 18.692 -5.543 1.00 89.00 192 ASP A C 1
ATOM 1494 O O . ASP A 1 192 ? 0.724 19.722 -5.251 1.00 89.00 192 ASP A O 1
ATOM 1498 N N . SER A 1 193 ? 0.963 17.931 -6.582 1.00 87.81 193 SER A N 1
ATOM 1499 C CA . SER A 1 193 ? -0.091 18.354 -7.517 1.00 87.81 193 SER A CA 1
ATOM 1500 C C . SER A 1 193 ? -1.458 17.718 -7.284 1.00 87.81 193 SER A C 1
ATOM 1502 O O . SER A 1 193 ? -2.449 18.259 -7.780 1.00 87.81 193 SER A O 1
ATOM 1504 N N . LEU A 1 194 ? -1.542 16.595 -6.558 1.00 85.69 194 LEU A N 1
ATOM 1505 C CA . LEU A 1 194 ? -2.779 15.811 -6.448 1.00 85.69 194 LEU A CA 1
ATOM 1506 C C . LEU A 1 194 ? -3.181 15.419 -5.010 1.00 85.69 194 LEU A C 1
ATOM 1508 O O . LEU A 1 194 ? -4.200 14.746 -4.866 1.00 85.69 194 LEU A O 1
ATOM 1512 N N . ASP A 1 195 ? -2.446 15.829 -3.963 1.00 79.44 195 ASP A N 1
ATOM 1513 C CA . ASP A 1 195 ? -2.659 15.381 -2.560 1.00 79.44 195 ASP A CA 1
ATOM 1514 C C . ASP A 1 195 ? -2.704 13.844 -2.439 1.00 79.44 195 ASP A C 1
ATOM 1516 O O . ASP A 1 195 ? -3.526 13.229 -1.751 1.00 79.44 195 ASP A O 1
ATOM 1520 N N . ILE A 1 196 ? -1.806 13.198 -3.178 1.00 86.00 196 ILE A N 1
ATOM 1521 C CA . ILE A 1 196 ? -1.663 11.746 -3.218 1.00 86.00 196 ILE A CA 1
ATOM 1522 C C . ILE A 1 196 ? -0.499 11.349 -2.339 1.00 86.00 196 ILE A C 1
ATOM 1524 O O . ILE A 1 196 ? 0.520 12.022 -2.326 1.00 86.00 196 ILE A O 1
ATOM 1528 N N . ARG A 1 197 ? -0.632 10.232 -1.625 1.00 80.44 197 ARG A N 1
ATOM 1529 C CA . ARG A 1 197 ? 0.451 9.688 -0.804 1.00 80.44 197 ARG A CA 1
ATOM 1530 C C . ARG A 1 197 ? 1.004 8.438 -1.470 1.00 80.44 197 ARG A C 1
ATOM 1532 O O . ARG A 1 197 ? 0.252 7.512 -1.789 1.00 80.44 197 ARG A O 1
ATOM 1539 N N . ALA A 1 198 ? 2.321 8.402 -1.649 1.00 82.19 198 ALA A N 1
ATOM 1540 C CA . ALA A 1 198 ? 3.003 7.156 -1.948 1.00 82.19 198 ALA A CA 1
ATOM 1541 C C . ALA A 1 198 ? 2.915 6.221 -0.737 1.00 82.19 198 ALA A C 1
ATOM 1543 O O . ALA A 1 198 ? 3.098 6.631 0.414 1.00 82.19 198 ALA A O 1
ATOM 1544 N N . THR A 1 199 ? 2.606 4.957 -0.998 1.00 80.31 199 THR A N 1
ATOM 1545 C CA . THR A 1 199 ? 2.539 3.920 0.032 1.00 80.31 199 THR A CA 1
ATOM 1546 C C . THR A 1 199 ? 3.867 3.193 0.143 1.00 80.31 199 THR A C 1
ATOM 1548 O O . THR A 1 199 ? 4.413 3.099 1.239 1.00 80.31 199 THR A O 1
ATOM 1551 N N . TYR A 1 200 ? 4.384 2.715 -0.991 1.00 83.94 200 TYR A N 1
ATOM 1552 C CA . TYR A 1 200 ? 5.591 1.900 -1.094 1.00 83.94 200 TYR A CA 1
ATOM 1553 C C . TYR A 1 200 ? 6.326 2.156 -2.405 1.00 83.94 200 TYR A C 1
ATOM 1555 O O . TYR A 1 200 ? 5.708 2.442 -3.433 1.00 83.94 200 TYR A O 1
ATOM 1563 N N . ILE A 1 201 ? 7.647 1.995 -2.356 1.00 88.31 201 ILE A N 1
ATOM 1564 C CA . ILE A 1 201 ? 8.545 2.043 -3.507 1.00 88.31 201 ILE A CA 1
ATOM 1565 C C . ILE A 1 201 ? 9.351 0.745 -3.497 1.00 88.31 201 ILE A C 1
ATOM 1567 O O . ILE A 1 201 ? 10.000 0.421 -2.505 1.00 88.31 201 ILE A O 1
ATOM 1571 N N . ALA A 1 202 ? 9.291 0.001 -4.594 1.00 88.25 202 ALA A N 1
ATOM 1572 C CA . ALA A 1 202 ? 10.060 -1.209 -4.820 1.00 88.25 202 ALA A CA 1
ATOM 1573 C C . ALA A 1 202 ? 11.123 -0.92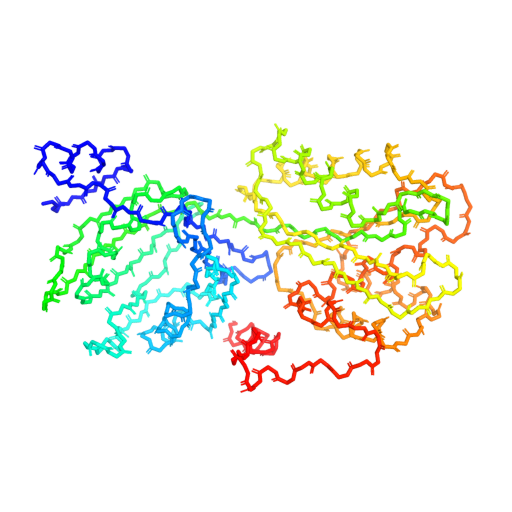5 -5.882 1.00 88.25 202 ALA A C 1
ATOM 1575 O O . ALA A 1 202 ? 10.806 -0.746 -7.057 1.00 88.25 202 ALA A O 1
ATOM 1576 N N . GLU A 1 203 ? 12.382 -0.880 -5.463 1.00 90.69 203 GLU A N 1
ATOM 1577 C CA . GLU A 1 203 ? 13.536 -0.740 -6.349 1.00 90.69 203 GLU A CA 1
ATOM 1578 C C . GLU A 1 203 ? 14.142 -2.122 -6.578 1.00 90.69 203 GLU A C 1
ATOM 1580 O O . GLU A 1 203 ? 14.743 -2.715 -5.683 1.00 90.69 203 GLU A O 1
ATOM 1585 N N . CYS A 1 204 ? 13.938 -2.664 -7.773 1.00 88.56 204 CYS A N 1
ATOM 1586 C CA . CYS A 1 204 ? 14.253 -4.046 -8.091 1.00 88.56 204 CYS A CA 1
ATOM 1587 C C . CYS A 1 204 ? 15.468 -4.102 -9.006 1.00 88.56 204 CYS A C 1
ATOM 1589 O O . CYS A 1 204 ? 15.388 -3.784 -10.192 1.00 88.56 204 CYS A O 1
ATOM 1591 N N . ASN A 1 205 ? 16.588 -4.551 -8.448 1.00 87.81 205 ASN A N 1
ATOM 1592 C CA . ASN A 1 205 ? 17.743 -4.975 -9.227 1.00 87.81 205 ASN A CA 1
ATOM 1593 C C . ASN A 1 205 ? 17.318 -6.225 -10.017 1.00 87.81 205 ASN A C 1
ATOM 1595 O O . ASN A 1 205 ? 16.779 -7.142 -9.409 1.00 87.81 205 ASN A O 1
ATOM 1599 N N . LEU A 1 206 ? 17.494 -6.293 -11.334 1.00 85.69 206 LEU A N 1
ATOM 1600 C CA . LEU A 1 206 ? 17.110 -7.454 -12.156 1.00 85.69 206 LEU A CA 1
ATOM 1601 C C . LEU A 1 206 ? 18.339 -8.161 -12.738 1.00 85.69 206 LEU A C 1
ATOM 1603 O O . LEU A 1 206 ? 19.467 -7.705 -12.570 1.00 85.69 206 LEU A O 1
ATOM 1607 N N . HIS A 1 207 ? 18.135 -9.291 -13.425 1.00 80.56 207 HIS A N 1
ATOM 1608 C CA . HIS A 1 207 ? 19.234 -9.984 -14.095 1.00 80.56 207 HIS A CA 1
ATOM 1609 C C . HIS A 1 207 ? 19.968 -9.027 -15.048 1.00 80.56 207 HIS A C 1
ATOM 1611 O O . HIS A 1 207 ? 19.346 -8.361 -15.882 1.00 80.56 207 HIS A O 1
ATOM 1617 N N . GLY A 1 208 ? 21.293 -8.952 -14.915 1.00 75.19 208 GLY A N 1
ATOM 1618 C CA . GLY A 1 208 ? 22.120 -8.054 -15.713 1.00 75.19 208 GLY A CA 1
ATOM 1619 C C . GLY A 1 208 ? 22.056 -8.402 -17.199 1.00 75.19 208 GLY A C 1
ATOM 1620 O O . GLY A 1 208 ? 22.186 -9.561 -17.588 1.00 75.19 208 GLY A O 1
ATOM 1621 N N . VAL A 1 209 ? 21.874 -7.390 -18.043 1.00 70.12 209 VAL A N 1
ATOM 1622 C CA . VAL A 1 209 ? 21.901 -7.529 -19.502 1.00 70.12 209 VAL A CA 1
ATOM 1623 C C . VAL A 1 209 ? 22.790 -6.443 -20.095 1.00 70.12 209 VAL A C 1
ATOM 1625 O O . VAL A 1 209 ? 22.833 -5.330 -19.577 1.00 70.12 209 VAL A O 1
ATOM 1628 N N . VAL A 1 210 ? 23.513 -6.770 -21.170 1.00 61.00 210 VAL A N 1
ATOM 1629 C CA . VAL A 1 210 ? 24.518 -5.883 -21.793 1.00 61.00 210 VAL A CA 1
ATOM 1630 C C . VAL A 1 210 ? 23.898 -4.572 -22.280 1.00 61.00 210 VAL A C 1
ATOM 1632 O O . VAL A 1 210 ? 24.561 -3.545 -22.341 1.00 61.00 210 VAL A O 1
ATOM 1635 N N . GLU A 1 211 ? 22.613 -4.601 -22.617 1.00 64.38 211 GLU A N 1
ATOM 1636 C CA . GLU A 1 211 ? 21.876 -3.484 -23.191 1.00 64.38 211 GLU A CA 1
ATOM 1637 C C . GLU A 1 211 ? 21.405 -2.442 -22.156 1.00 64.38 211 GLU A C 1
ATOM 1639 O O . GLU A 1 211 ? 20.735 -1.478 -22.541 1.00 64.38 211 GLU A O 1
ATOM 1644 N N . LYS A 1 212 ? 21.708 -2.644 -20.866 1.00 67.62 212 LYS A N 1
ATOM 1645 C CA . LYS A 1 212 ? 21.285 -1.795 -19.745 1.00 67.62 212 LYS A CA 1
ATOM 1646 C C . LYS A 1 212 ? 22.460 -1.314 -18.897 1.00 67.62 212 LYS A C 1
ATOM 1648 O O . LYS A 1 212 ? 23.564 -1.849 -18.961 1.00 67.62 212 LYS A O 1
ATOM 1653 N N . THR A 1 213 ? 22.188 -0.314 -18.058 1.00 63.66 213 THR A N 1
ATOM 1654 C CA . THR A 1 213 ? 23.125 0.170 -17.040 1.00 63.66 213 THR A CA 1
ATOM 1655 C C . THR A 1 213 ? 23.503 -0.938 -16.054 1.00 63.66 213 THR A C 1
ATOM 1657 O O . THR A 1 213 ? 22.777 -1.918 -15.869 1.00 63.66 213 THR A O 1
ATOM 1660 N N . SER A 1 214 ? 24.664 -0.783 -15.414 1.00 65.44 214 SER A N 1
ATOM 1661 C CA . SER A 1 214 ? 25.371 -1.831 -14.661 1.00 65.44 214 SER A CA 1
ATOM 1662 C C . SER A 1 214 ? 24.529 -2.542 -13.600 1.00 65.44 214 SER A C 1
ATOM 1664 O O . SER A 1 214 ? 24.782 -3.705 -13.298 1.00 65.44 214 SER A O 1
ATOM 1666 N N . ASN A 1 215 ? 23.529 -1.855 -13.044 1.00 65.50 215 ASN A N 1
ATOM 1667 C CA . ASN A 1 215 ? 22.707 -2.377 -11.958 1.00 65.50 215 ASN A CA 1
ATOM 1668 C C . ASN A 1 215 ? 21.324 -2.892 -12.406 1.00 65.50 215 ASN A C 1
ATOM 1670 O O . ASN A 1 215 ? 20.612 -3.448 -11.575 1.00 65.50 215 ASN A O 1
ATOM 1674 N N . CYS A 1 216 ? 20.931 -2.706 -13.676 1.00 80.44 216 CYS A N 1
ATOM 1675 C CA . CYS A 1 216 ? 19.673 -3.205 -14.253 1.00 80.44 216 CYS A CA 1
ATOM 1676 C C . CYS A 1 216 ? 18.437 -2.987 -13.343 1.00 80.44 216 CYS A C 1
ATOM 1678 O O . CYS A 1 216 ? 17.704 -3.930 -13.041 1.00 80.44 216 CYS A O 1
ATOM 1680 N N . PHE A 1 217 ? 18.227 -1.758 -12.857 1.00 87.19 217 PHE A N 1
ATOM 1681 C CA . PHE A 1 217 ? 17.130 -1.444 -11.933 1.00 87.19 217 PHE A CA 1
ATOM 1682 C C . PHE A 1 217 ? 15.828 -1.103 -12.658 1.00 87.19 217 PHE A C 1
ATOM 1684 O O . PHE A 1 217 ? 15.812 -0.268 -13.558 1.00 87.19 217 PHE A O 1
ATOM 1691 N N . ALA A 1 218 ? 14.733 -1.681 -12.171 1.00 92.31 218 ALA A N 1
ATOM 1692 C CA . ALA A 1 218 ? 13.369 -1.257 -12.458 1.00 92.31 218 ALA A CA 1
ATOM 1693 C C . ALA A 1 218 ? 12.679 -0.841 -11.149 1.00 92.31 218 ALA A C 1
ATOM 1695 O O . ALA A 1 218 ? 12.979 -1.389 -10.086 1.00 92.31 218 ALA A O 1
ATOM 1696 N N . THR A 1 219 ? 11.749 0.110 -11.211 1.00 95.06 219 THR A N 1
ATOM 1697 C CA . THR A 1 219 ? 11.136 0.709 -10.016 1.00 95.06 219 THR A CA 1
ATOM 1698 C C . THR A 1 219 ? 9.620 0.658 -10.096 1.00 95.06 219 THR A C 1
ATOM 1700 O O . THR A 1 219 ? 9.040 1.084 -11.089 1.00 95.06 219 THR A O 1
ATOM 1703 N N . ALA A 1 220 ? 8.964 0.181 -9.041 1.00 95.25 220 ALA A N 1
ATOM 1704 C CA . ALA A 1 220 ? 7.513 0.218 -8.901 1.00 95.25 220 ALA A CA 1
ATOM 1705 C C . ALA A 1 220 ? 7.093 1.071 -7.700 1.00 95.25 220 ALA A C 1
ATOM 1707 O O . ALA A 1 220 ? 7.724 1.024 -6.649 1.00 95.25 220 ALA A O 1
ATOM 1708 N N . VAL A 1 221 ? 6.023 1.847 -7.848 1.00 95.06 221 VAL A N 1
ATOM 1709 C CA . VAL A 1 221 ? 5.490 2.736 -6.810 1.00 95.06 221 VAL A CA 1
ATOM 1710 C C . VAL A 1 221 ? 4.001 2.474 -6.645 1.00 95.06 221 VAL A C 1
ATOM 1712 O O . VAL A 1 221 ? 3.256 2.445 -7.626 1.00 95.06 221 VAL A O 1
ATOM 1715 N N . GLY A 1 222 ? 3.572 2.291 -5.399 1.00 93.75 222 GLY A N 1
ATOM 1716 C CA . GLY A 1 222 ? 2.167 2.244 -5.015 1.00 93.75 222 GLY A CA 1
ATOM 1717 C C . GLY A 1 222 ? 1.695 3.606 -4.528 1.00 93.75 222 GLY A C 1
ATOM 1718 O O . GLY A 1 222 ? 2.394 4.276 -3.765 1.00 93.75 222 GLY A O 1
ATOM 1719 N N . VAL A 1 223 ? 0.503 4.015 -4.950 1.00 94.81 223 VAL A N 1
ATOM 1720 C CA . VAL A 1 223 ? -0.149 5.243 -4.487 1.00 94.81 223 VAL A CA 1
ATOM 1721 C C . VAL A 1 223 ? -1.595 4.978 -4.095 1.00 94.81 223 VAL A C 1
ATOM 1723 O O . VAL A 1 223 ? -2.281 4.153 -4.711 1.00 94.81 223 VAL A O 1
ATOM 1726 N N . THR A 1 224 ? -2.074 5.694 -3.080 1.00 93.19 224 THR A N 1
ATOM 1727 C CA . THR A 1 224 ? -3.480 5.653 -2.665 1.00 93.19 224 THR A CA 1
ATOM 1728 C C . THR A 1 224 ? -4.248 6.863 -3.160 1.00 93.19 224 THR A C 1
ATOM 1730 O O . THR A 1 224 ? -3.742 7.982 -3.192 1.00 93.19 224 THR A O 1
ATOM 1733 N N . TYR A 1 225 ? -5.501 6.636 -3.549 1.00 92.94 225 TYR A N 1
ATOM 1734 C CA . TYR A 1 225 ? -6.395 7.688 -4.021 1.00 92.94 225 TYR A CA 1
ATOM 1735 C C . TYR A 1 225 ? -7.841 7.436 -3.585 1.00 92.94 225 TYR A C 1
ATOM 1737 O O . TYR A 1 225 ? -8.194 6.369 -3.089 1.00 92.94 225 TYR A O 1
ATOM 1745 N N . ASP A 1 226 ? -8.693 8.436 -3.771 1.00 90.69 226 ASP A N 1
ATOM 1746 C CA . ASP A 1 226 ? -10.099 8.471 -3.340 1.00 90.69 226 ASP A CA 1
ATOM 1747 C C . ASP A 1 226 ? -11.060 7.527 -4.094 1.00 90.69 226 ASP A C 1
ATOM 1749 O O . ASP A 1 226 ? -12.262 7.540 -3.842 1.00 90.69 226 ASP A O 1
ATOM 1753 N N . GLY A 1 227 ? -10.562 6.738 -5.047 1.00 88.38 227 GLY A N 1
ATOM 1754 C CA . GLY A 1 227 ? -11.366 5.832 -5.865 1.00 88.38 227 GLY A CA 1
ATOM 1755 C C . GLY A 1 227 ? -12.132 6.476 -7.023 1.00 88.38 227 GLY A C 1
ATOM 1756 O O . GLY A 1 227 ? -12.803 5.757 -7.761 1.00 88.38 227 GLY A O 1
ATOM 1757 N N . ARG A 1 228 ? -12.032 7.795 -7.241 1.00 91.50 228 ARG A N 1
ATOM 1758 C CA . ARG A 1 228 ? -12.647 8.454 -8.403 1.00 91.50 228 ARG A CA 1
ATOM 1759 C C . ARG A 1 228 ? -11.814 8.199 -9.657 1.00 91.50 228 ARG A C 1
ATOM 1761 O O . ARG A 1 228 ? -10.607 8.439 -9.675 1.00 91.50 228 ARG A O 1
ATOM 1768 N N . GLU A 1 229 ? -12.472 7.793 -10.742 1.00 92.50 229 GLU A N 1
ATOM 1769 C CA . GLU A 1 229 ? -11.810 7.547 -12.033 1.00 92.50 229 GLU A CA 1
ATOM 1770 C C . GLU A 1 229 ? -11.068 8.789 -12.550 1.00 92.50 229 GLU A C 1
ATOM 1772 O O . GLU A 1 229 ? -9.974 8.681 -13.096 1.00 92.50 229 GLU A O 1
ATOM 1777 N N . GLN A 1 230 ? -11.604 9.992 -12.318 1.00 93.94 230 GLN A N 1
ATOM 1778 C CA . GLN A 1 230 ? -10.941 11.241 -12.702 1.00 93.94 230 GLN A CA 1
ATOM 1779 C C . GLN A 1 230 ? -9.604 11.428 -11.973 1.00 93.94 230 GLN A C 1
ATOM 1781 O O . GLN A 1 230 ? -8.644 11.890 -12.593 1.00 93.94 230 GLN A O 1
ATOM 1786 N N . THR A 1 231 ? -9.536 11.043 -10.694 1.00 94.75 231 THR A N 1
ATOM 1787 C CA . THR A 1 231 ? -8.309 11.068 -9.888 1.00 94.75 231 THR A CA 1
ATOM 1788 C C . THR A 1 231 ? -7.312 10.044 -10.419 1.00 94.75 231 THR A C 1
ATOM 1790 O O . THR A 1 231 ? -6.170 10.399 -10.701 1.00 94.75 231 THR A O 1
ATOM 1793 N N . LYS A 1 232 ? -7.750 8.801 -10.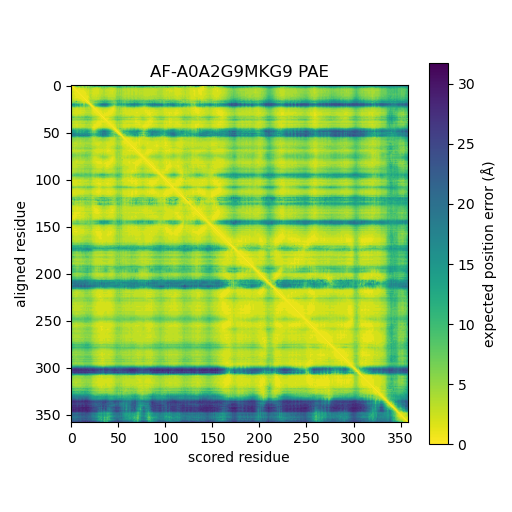668 1.00 95.44 232 LYS A N 1
ATOM 1794 C CA . LYS A 1 232 ? -6.905 7.751 -11.266 1.00 95.44 232 LYS A CA 1
ATOM 1795 C C . LYS A 1 232 ? -6.284 8.197 -12.590 1.00 95.44 232 LYS A C 1
ATOM 1797 O O . LYS A 1 232 ? -5.078 8.076 -12.795 1.00 95.44 232 LYS A O 1
ATOM 1802 N N . GLU A 1 233 ? -7.091 8.753 -13.485 1.00 96.75 233 GLU A N 1
ATOM 1803 C CA . GLU A 1 233 ? -6.604 9.211 -14.784 1.00 96.75 233 GLU A CA 1
ATOM 1804 C C . GLU A 1 233 ? -5.722 10.464 -14.666 1.00 96.75 233 GLU A C 1
ATOM 1806 O O . GLU A 1 233 ? -4.802 10.639 -15.464 1.00 96.75 233 GLU A O 1
ATOM 1811 N N . ALA A 1 234 ? -5.938 11.324 -13.663 1.00 96.94 234 ALA A N 1
ATOM 1812 C CA . ALA A 1 234 ? -5.024 12.427 -13.360 1.00 96.94 234 ALA A CA 1
ATOM 1813 C C . ALA A 1 234 ? -3.640 11.921 -12.924 1.00 96.94 234 ALA A C 1
ATOM 1815 O O . ALA A 1 234 ? -2.638 12.432 -13.424 1.00 96.94 234 ALA A O 1
ATOM 1816 N N . ILE A 1 235 ? -3.583 10.872 -12.094 1.00 97.00 235 ILE A N 1
ATOM 1817 C CA . ILE A 1 235 ? -2.327 10.215 -11.701 1.00 97.00 235 ILE A CA 1
ATOM 1818 C C . ILE A 1 235 ? -1.594 9.694 -12.927 1.00 97.00 235 ILE A C 1
ATOM 1820 O O . ILE A 1 235 ? -0.446 10.062 -13.160 1.00 97.00 235 ILE A O 1
ATOM 1824 N N . LYS A 1 236 ? -2.266 8.871 -13.743 1.00 97.62 236 LYS A N 1
ATOM 1825 C CA . LYS A 1 236 ? -1.658 8.280 -14.944 1.00 97.62 236 LYS A CA 1
ATOM 1826 C C . LYS A 1 236 ? -1.123 9.357 -15.881 1.00 97.62 236 LYS A C 1
ATOM 1828 O O . LYS A 1 236 ? 0.005 9.247 -16.354 1.00 97.62 236 LYS A O 1
ATOM 1833 N N . ARG A 1 237 ? -1.898 10.424 -16.115 1.00 97.56 237 ARG A N 1
ATOM 1834 C CA . ARG A 1 237 ? -1.449 11.561 -16.930 1.00 97.56 237 ARG A CA 1
ATOM 1835 C C . ARG A 1 237 ? -0.201 12.214 -16.351 1.00 97.56 237 ARG A C 1
ATOM 1837 O O . ARG A 1 237 ? 0.739 12.424 -17.110 1.00 97.56 237 ARG A O 1
ATOM 1844 N N . LYS A 1 238 ? -0.167 12.485 -15.043 1.00 97.56 238 LYS A N 1
ATOM 1845 C CA . LYS A 1 238 ? 0.981 13.144 -14.411 1.00 97.56 238 LYS A CA 1
ATOM 1846 C C . LYS A 1 238 ? 2.236 12.271 -14.429 1.00 97.56 238 LYS A C 1
ATOM 1848 O O . LYS A 1 238 ? 3.310 12.768 -14.752 1.00 97.56 238 LYS A O 1
ATOM 1853 N N . VAL A 1 239 ? 2.095 10.967 -14.177 1.00 97.38 239 VAL A N 1
ATOM 1854 C CA . VAL A 1 239 ? 3.190 9.992 -14.320 1.00 97.38 239 VAL A CA 1
ATOM 1855 C C . VAL A 1 239 ? 3.739 10.017 -15.749 1.00 97.38 239 VAL A C 1
ATOM 1857 O O . VAL A 1 239 ? 4.940 10.172 -15.948 1.00 97.38 239 VAL A O 1
ATOM 1860 N N . LEU A 1 240 ? 2.867 9.918 -16.757 1.00 97.19 240 LEU A N 1
ATOM 1861 C CA . LEU A 1 240 ? 3.280 9.928 -18.163 1.00 97.19 240 LEU A CA 1
ATOM 1862 C C . LEU A 1 240 ? 3.934 11.248 -18.587 1.00 97.19 240 LEU A C 1
ATOM 1864 O O . LEU A 1 240 ? 4.873 11.223 -19.376 1.00 97.19 240 LEU A O 1
ATOM 1868 N N . GLU A 1 241 ? 3.431 12.381 -18.098 1.00 96.38 241 GLU A N 1
ATOM 1869 C CA . GLU A 1 241 ? 3.986 13.716 -18.344 1.00 96.38 241 GLU A CA 1
ATOM 1870 C C . GLU A 1 241 ? 5.437 13.798 -17.859 1.00 96.38 241 GLU A C 1
ATOM 1872 O O . GLU A 1 241 ? 6.333 14.026 -18.671 1.00 96.38 241 GLU A O 1
ATOM 1877 N N . VAL A 1 242 ? 5.673 13.513 -16.573 1.00 96.44 242 VAL A N 1
ATOM 1878 C CA . VAL A 1 242 ? 7.010 13.595 -15.964 1.00 96.44 242 VAL A CA 1
ATOM 1879 C C . VAL A 1 242 ? 7.976 12.614 -16.629 1.00 96.44 242 VAL A C 1
ATOM 1881 O O . VAL A 1 242 ? 9.102 12.985 -16.958 1.00 96.44 242 VAL A O 1
ATOM 1884 N N . LEU A 1 243 ? 7.541 11.375 -16.884 1.00 95.56 243 LEU A N 1
ATOM 1885 C CA . LEU A 1 243 ? 8.391 10.375 -17.530 1.00 95.56 243 LEU A CA 1
ATOM 1886 C C . LEU A 1 243 ? 8.780 10.783 -18.955 1.00 95.56 243 LEU A C 1
ATOM 1888 O O . LEU A 1 243 ? 9.947 10.671 -19.312 1.00 95.56 243 LEU A O 1
ATOM 1892 N N . ARG A 1 244 ? 7.845 11.287 -19.769 1.00 94.44 244 ARG A N 1
ATOM 1893 C CA . ARG A 1 244 ? 8.147 11.706 -21.152 1.00 94.44 244 ARG A CA 1
ATOM 1894 C C . ARG A 1 244 ? 9.042 12.935 -21.215 1.00 94.44 244 ARG A C 1
ATOM 1896 O O . ARG A 1 244 ? 9.852 13.053 -22.132 1.00 94.44 244 ARG A O 1
ATOM 1903 N N . GLU A 1 245 ? 8.884 13.852 -20.267 1.00 94.19 245 GLU A N 1
ATOM 1904 C CA . GLU A 1 245 ? 9.725 15.041 -20.170 1.00 94.19 245 GLU A CA 1
ATOM 1905 C C . GLU A 1 245 ? 11.166 14.667 -19.790 1.00 94.19 245 GLU A C 1
ATOM 1907 O O . GLU A 1 245 ? 12.123 15.145 -20.407 1.00 94.19 245 GLU A O 1
ATOM 1912 N N . LYS A 1 246 ? 11.320 13.778 -18.803 1.00 93.62 246 LYS A N 1
ATOM 1913 C CA . LYS A 1 246 ? 12.590 13.597 -18.092 1.00 93.62 246 LYS A CA 1
ATOM 1914 C C . LYS A 1 246 ? 13.333 12.298 -18.386 1.00 93.62 246 LYS A C 1
ATOM 1916 O O . LYS A 1 246 ? 14.514 12.210 -18.058 1.00 93.62 246 LYS A O 1
ATOM 1921 N N . ALA A 1 247 ? 12.701 11.308 -19.019 1.00 91.50 247 ALA A N 1
ATOM 1922 C CA . ALA A 1 247 ? 13.403 10.102 -19.443 1.00 91.50 247 ALA A CA 1
ATOM 1923 C C . ALA A 1 247 ? 14.546 10.448 -20.415 1.00 91.50 247 ALA A C 1
ATOM 1925 O O . ALA A 1 247 ? 14.414 11.266 -21.338 1.00 91.50 247 ALA A O 1
ATOM 1926 N N . MET A 1 248 ? 15.683 9.796 -20.197 1.00 89.50 248 MET A N 1
ATOM 1927 C CA . MET A 1 248 ? 16.917 9.951 -20.970 1.00 89.50 248 MET A CA 1
ATOM 1928 C C . MET A 1 248 ? 17.135 8.803 -21.962 1.00 89.50 248 MET A C 1
ATOM 1930 O O . MET A 1 248 ? 18.006 8.894 -22.825 1.00 89.50 248 MET A O 1
ATOM 1934 N N . SER A 1 249 ? 16.353 7.730 -21.841 1.00 87.12 249 SER A N 1
ATOM 1935 C CA . SER A 1 249 ? 16.375 6.561 -22.719 1.00 87.12 249 SER A CA 1
ATOM 1936 C C . SER A 1 249 ? 15.281 6.610 -23.784 1.00 87.12 249 SER A C 1
ATOM 1938 O O . SER A 1 249 ? 14.186 7.145 -23.585 1.00 87.12 249 SER A O 1
ATOM 1940 N N . ASP A 1 250 ? 15.554 5.962 -24.912 1.00 88.06 250 ASP A N 1
ATOM 1941 C CA . ASP A 1 250 ? 14.595 5.750 -25.992 1.00 88.06 250 ASP A CA 1
ATOM 1942 C C . ASP A 1 250 ? 13.607 4.610 -25.717 1.00 88.06 250 ASP A C 1
ATOM 1944 O O . ASP A 1 250 ? 12.606 4.487 -26.424 1.00 88.06 250 ASP A O 1
ATOM 1948 N N . TYR A 1 251 ? 13.853 3.802 -24.686 1.00 89.12 251 TYR A N 1
ATOM 1949 C CA . TYR A 1 251 ? 13.182 2.519 -24.453 1.00 89.12 251 TYR A CA 1
ATOM 1950 C C . TYR A 1 251 ? 12.285 2.494 -23.211 1.00 89.12 251 TYR A C 1
ATOM 1952 O O . TYR A 1 251 ? 11.695 1.456 -22.903 1.00 89.12 251 TYR A O 1
ATOM 1960 N N . GLY A 1 252 ? 12.170 3.631 -22.520 1.00 91.25 252 GLY A N 1
ATOM 1961 C CA . GLY A 1 252 ? 11.426 3.748 -21.274 1.00 91.25 252 GLY A CA 1
ATOM 1962 C C . GLY A 1 252 ? 9.983 3.288 -21.410 1.00 91.25 252 GLY A C 1
ATOM 1963 O O . GLY A 1 252 ? 9.283 3.641 -22.368 1.00 91.25 252 GLY A O 1
ATOM 1964 N N . CYS A 1 253 ? 9.526 2.522 -20.425 1.00 94.12 253 CYS A N 1
ATOM 1965 C CA . CYS A 1 253 ? 8.165 2.009 -20.371 1.00 94.12 253 CYS A CA 1
ATOM 1966 C C . CYS A 1 253 ? 7.604 2.135 -18.959 1.00 94.12 253 CYS A C 1
ATOM 1968 O O . CYS A 1 253 ? 8.328 1.968 -17.980 1.00 94.12 253 CYS A O 1
ATOM 1970 N N . VAL A 1 254 ? 6.297 2.368 -18.869 1.00 96.94 254 VAL A N 1
ATOM 1971 C CA . VAL A 1 254 ? 5.527 2.273 -17.627 1.00 96.94 254 VAL A CA 1
ATOM 1972 C C . VAL A 1 254 ? 4.392 1.267 -17.784 1.00 96.94 254 VAL A C 1
ATOM 1974 O O . VAL A 1 254 ? 3.765 1.208 -18.840 1.00 96.94 254 VAL A O 1
ATOM 1977 N N . VAL A 1 255 ? 4.124 0.490 -16.739 1.00 98.06 255 VAL A N 1
ATOM 1978 C CA . VAL A 1 255 ? 2.970 -0.407 -16.595 1.00 98.06 255 VAL A CA 1
ATOM 1979 C C . VAL A 1 255 ? 2.137 0.081 -15.417 1.00 98.06 255 VAL A C 1
ATOM 1981 O O . VAL A 1 255 ? 2.691 0.352 -14.357 1.00 98.06 255 VAL A O 1
ATOM 1984 N N . PHE A 1 256 ? 0.822 0.168 -15.583 1.00 97.94 256 PHE A N 1
ATOM 1985 C CA . PHE A 1 256 ? -0.134 0.508 -14.535 1.00 97.94 256 PHE A CA 1
ATOM 1986 C C . PHE A 1 256 ? -0.943 -0.724 -14.126 1.00 97.94 256 PHE A C 1
ATOM 1988 O O . PHE A 1 256 ? -1.377 -1.507 -14.974 1.00 97.94 256 PHE A O 1
ATOM 1995 N N . PHE A 1 257 ? -1.187 -0.858 -12.827 1.00 96.62 257 PHE A N 1
ATOM 1996 C CA . PHE A 1 257 ? -1.981 -1.925 -12.238 1.00 96.62 257 PHE A CA 1
ATOM 1997 C C . PHE A 1 257 ? -2.940 -1.372 -11.183 1.00 96.62 257 PHE A C 1
ATOM 1999 O O . PHE A 1 257 ? -2.517 -0.750 -10.206 1.00 96.62 257 PHE A O 1
ATOM 2006 N N . ASP A 1 258 ? -4.232 -1.624 -11.382 1.00 94.62 258 ASP A N 1
ATOM 2007 C CA . ASP A 1 258 ? -5.282 -1.240 -10.445 1.00 94.62 258 ASP A CA 1
ATOM 2008 C C . ASP A 1 258 ? -5.426 -2.306 -9.345 1.00 94.62 258 ASP A C 1
ATOM 2010 O O . ASP A 1 258 ? -5.748 -3.464 -9.616 1.00 94.62 258 ASP A O 1
ATOM 2014 N N . GLY A 1 259 ? -5.249 -1.894 -8.088 1.00 92.06 259 GLY A N 1
ATOM 2015 C CA . GLY A 1 259 ? -5.313 -2.765 -6.913 1.00 92.06 259 GLY A CA 1
ATOM 2016 C C . GLY A 1 259 ? -3.943 -3.058 -6.302 1.00 92.06 259 GLY A C 1
ATOM 2017 O O . GLY A 1 259 ? -2.947 -2.377 -6.558 1.00 92.06 259 GLY A O 1
ATOM 2018 N N . PHE A 1 260 ? -3.901 -4.063 -5.434 1.00 88.94 260 PHE A N 1
ATOM 2019 C CA . PHE A 1 260 ? -2.670 -4.501 -4.779 1.00 88.94 260 PHE A CA 1
ATOM 2020 C C . PHE A 1 260 ? -2.455 -6.015 -4.826 1.00 88.94 260 PHE A C 1
ATOM 2022 O O . PHE A 1 260 ? -1.353 -6.462 -4.513 1.00 88.94 260 PHE A O 1
ATOM 2029 N N . ILE A 1 261 ? -3.428 -6.818 -5.268 1.00 88.38 261 ILE A N 1
ATOM 2030 C CA . ILE A 1 261 ? -3.208 -8.257 -5.472 1.00 88.38 261 ILE A CA 1
ATOM 2031 C C . ILE A 1 261 ? -2.619 -8.524 -6.856 1.00 88.38 261 ILE A C 1
ATOM 2033 O O . ILE A 1 261 ? -3.339 -8.677 -7.840 1.00 88.38 261 ILE A O 1
ATOM 2037 N N . ILE A 1 262 ? -1.290 -8.611 -6.923 1.00 89.62 262 ILE A N 1
ATOM 2038 C CA . ILE A 1 262 ? -0.569 -8.894 -8.168 1.00 89.62 262 ILE A CA 1
ATOM 2039 C C . ILE A 1 262 ? -0.909 -10.311 -8.666 1.00 89.62 262 ILE A C 1
ATOM 2041 O O . ILE A 1 262 ? -0.806 -11.264 -7.885 1.00 89.62 262 ILE A O 1
ATOM 2045 N N . PRO A 1 263 ? -1.283 -10.497 -9.949 1.00 90.88 263 PRO A N 1
ATOM 2046 C CA . PRO A 1 263 ? -1.560 -11.822 -10.490 1.00 90.88 263 PRO A CA 1
ATOM 2047 C C . PRO A 1 263 ? -0.355 -12.760 -10.369 1.00 90.88 263 PRO A C 1
ATOM 2049 O O . PRO A 1 263 ? 0.771 -12.382 -10.688 1.00 90.88 263 PRO A O 1
ATOM 2052 N N . GLN A 1 264 ? -0.598 -14.016 -9.982 1.00 87.56 264 GLN A N 1
ATOM 2053 C CA . GLN A 1 264 ? 0.469 -14.990 -9.720 1.00 87.56 264 GLN A CA 1
ATOM 2054 C C . GLN A 1 264 ? 1.441 -15.152 -10.903 1.00 87.56 264 GLN A C 1
ATOM 2056 O O . GLN A 1 264 ? 2.646 -15.199 -10.692 1.00 87.56 264 GLN A O 1
ATOM 2061 N N . ARG A 1 265 ? 0.949 -15.172 -12.150 1.00 92.94 265 ARG A N 1
ATOM 2062 C CA . ARG A 1 265 ? 1.819 -15.303 -13.336 1.00 92.94 265 ARG A CA 1
ATOM 2063 C C . ARG A 1 265 ? 2.721 -14.084 -13.554 1.00 92.94 265 ARG A C 1
ATOM 2065 O O . ARG A 1 265 ? 3.819 -14.228 -14.082 1.00 92.94 265 ARG A O 1
ATOM 2072 N N . VAL A 1 266 ? 2.273 -12.895 -13.145 1.00 95.06 266 VAL A N 1
ATOM 2073 C CA . VAL A 1 266 ? 3.067 -11.657 -13.193 1.00 95.06 266 VAL A CA 1
ATOM 2074 C C . VAL A 1 266 ? 4.136 -11.680 -12.097 1.00 95.06 266 VAL A C 1
ATOM 2076 O O . VAL A 1 266 ? 5.280 -11.311 -12.351 1.00 95.06 266 VAL A O 1
ATOM 2079 N N . GLU A 1 267 ? 3.812 -12.196 -10.909 1.00 91.50 267 GLU A N 1
ATOM 2080 C CA . GLU A 1 267 ? 4.803 -12.444 -9.854 1.00 91.50 267 GLU A CA 1
ATOM 2081 C C . GLU A 1 267 ? 5.859 -13.476 -10.278 1.00 91.50 267 GLU A C 1
ATOM 2083 O O . GLU A 1 267 ? 7.057 -13.218 -10.162 1.00 91.50 267 GLU A O 1
ATOM 2088 N N . GLU A 1 268 ? 5.433 -14.627 -10.804 1.00 90.31 268 GLU A N 1
ATOM 2089 C CA . GLU A 1 268 ? 6.324 -15.676 -11.320 1.00 90.31 268 GLU A CA 1
ATOM 2090 C C . GLU A 1 268 ? 7.240 -15.133 -12.419 1.00 90.31 268 GLU A C 1
ATOM 2092 O O . GLU A 1 268 ? 8.431 -15.447 -12.453 1.00 90.31 268 GLU A O 1
ATOM 2097 N N . TYR A 1 269 ? 6.708 -14.268 -13.285 1.00 94.31 269 TYR A N 1
ATOM 2098 C CA . TYR A 1 269 ? 7.499 -13.550 -14.271 1.00 94.31 269 TYR A CA 1
ATOM 2099 C C . TYR A 1 269 ? 8.556 -12.643 -13.630 1.00 94.31 269 TYR A C 1
ATOM 2101 O O . TYR A 1 269 ? 9.713 -12.697 -14.041 1.00 94.31 269 TYR A O 1
ATOM 2109 N N . GLY A 1 270 ? 8.195 -11.849 -12.619 1.00 92.56 270 GLY A N 1
ATOM 2110 C CA . GLY A 1 270 ? 9.145 -10.999 -11.899 1.00 92.56 270 GLY A CA 1
ATOM 2111 C C . GLY A 1 270 ? 10.280 -11.804 -11.263 1.00 92.56 270 GLY A C 1
ATOM 2112 O O . GLY A 1 270 ? 11.452 -11.465 -11.425 1.00 92.56 270 GLY A O 1
ATOM 2113 N N . VAL A 1 271 ? 9.951 -12.933 -10.627 1.00 89.19 271 VAL A N 1
ATOM 2114 C CA . VAL A 1 271 ? 10.942 -13.875 -10.080 1.00 89.19 271 VAL A CA 1
ATOM 2115 C C . VAL A 1 271 ? 11.835 -14.436 -11.186 1.00 89.19 271 VAL A C 1
ATOM 2117 O O . VAL A 1 271 ? 13.052 -14.492 -11.031 1.00 89.19 271 VAL A O 1
ATOM 2120 N N . LYS A 1 272 ? 11.268 -14.813 -12.333 1.00 90.44 272 LYS A N 1
ATOM 2121 C CA . LYS A 1 272 ? 12.038 -15.311 -13.477 1.00 90.44 272 LYS A CA 1
ATOM 2122 C C . LYS A 1 272 ? 13.004 -14.245 -14.012 1.00 90.44 272 LYS A C 1
ATOM 2124 O O . LYS A 1 272 ? 14.204 -14.486 -14.071 1.00 90.44 272 LYS A O 1
ATOM 2129 N N . ALA A 1 273 ? 12.508 -13.043 -14.303 1.00 90.81 273 ALA A N 1
ATOM 2130 C CA . ALA A 1 273 ? 13.293 -11.925 -14.836 1.00 90.81 273 ALA A CA 1
ATOM 2131 C C . ALA A 1 273 ? 14.390 -11.425 -13.876 1.00 90.81 273 ALA A C 1
ATOM 2133 O O . ALA A 1 273 ? 15.384 -10.837 -14.306 1.00 90.81 273 ALA A O 1
ATOM 2134 N N . LYS A 1 274 ? 14.236 -11.668 -12.569 1.00 87.56 274 LYS A N 1
ATOM 2135 C CA . LYS A 1 274 ? 15.284 -11.414 -11.576 1.00 87.56 274 LYS A CA 1
ATOM 2136 C C . LYS A 1 274 ? 16.476 -12.362 -11.720 1.00 87.56 274 LYS A C 1
ATOM 2138 O O . LYS A 1 274 ? 17.605 -11.942 -11.484 1.00 87.56 274 LYS A O 1
ATOM 2143 N N . ASN A 1 275 ? 16.239 -13.625 -12.068 1.00 86.00 275 ASN A N 1
ATOM 2144 C CA . ASN A 1 275 ? 17.275 -14.661 -12.055 1.00 86.00 275 ASN A CA 1
ATOM 2145 C C . ASN A 1 275 ? 17.872 -14.942 -13.429 1.00 86.00 275 ASN A C 1
ATOM 2147 O O . ASN A 1 275 ? 19.027 -15.353 -13.514 1.00 86.00 275 ASN A O 1
ATOM 2151 N N . GLU A 1 276 ? 17.121 -14.699 -14.497 1.00 88.25 276 GLU A N 1
ATOM 2152 C CA . GLU A 1 276 ? 17.546 -15.013 -15.855 1.00 88.25 276 GLU A CA 1
ATOM 2153 C C . GLU A 1 276 ? 17.094 -13.966 -16.872 1.00 88.25 276 GLU A C 1
ATOM 2155 O O . GLU A 1 276 ? 16.152 -13.195 -16.664 1.00 88.25 276 GLU A O 1
ATOM 2160 N N . ARG A 1 277 ? 17.780 -13.964 -18.015 1.00 87.56 277 ARG A N 1
ATOM 2161 C CA . ARG A 1 277 ? 17.450 -13.111 -19.151 1.00 87.56 277 ARG A CA 1
ATOM 2162 C C . ARG A 1 277 ? 16.173 -13.592 -19.839 1.00 87.56 277 ARG A C 1
ATOM 2164 O O . ARG A 1 277 ? 16.071 -14.733 -20.282 1.00 87.56 277 ARG A O 1
ATOM 2171 N N . ILE A 1 278 ? 15.222 -12.676 -20.012 1.00 89.50 278 ILE A N 1
ATOM 2172 C CA . ILE A 1 278 ? 14.002 -12.922 -20.785 1.00 89.50 278 ILE A CA 1
ATOM 2173 C C . ILE A 1 278 ? 14.212 -12.475 -22.233 1.00 89.50 278 ILE A C 1
ATOM 2175 O O . ILE A 1 278 ? 14.247 -11.276 -22.519 1.00 89.50 278 ILE A O 1
ATOM 2179 N N . GLU A 1 279 ? 14.303 -13.426 -23.162 1.00 84.50 279 GLU A N 1
ATOM 2180 C CA . GLU A 1 279 ? 14.521 -13.120 -24.585 1.00 84.50 279 GLU A CA 1
ATOM 2181 C C . GLU A 1 279 ? 13.243 -12.658 -25.296 1.00 84.50 279 GLU A C 1
ATOM 2183 O O . GLU A 1 279 ? 13.222 -11.597 -25.923 1.00 84.50 279 GLU A O 1
ATOM 2188 N N . SER A 1 280 ? 12.150 -13.411 -25.157 1.00 89.81 280 SER A N 1
ATOM 2189 C CA . SER A 1 280 ? 10.914 -13.161 -25.906 1.00 89.81 280 SER A CA 1
ATOM 2190 C C . SER A 1 280 ? 10.162 -11.944 -25.373 1.00 89.81 280 SER A C 1
ATOM 2192 O O . SER A 1 280 ? 9.688 -11.944 -24.239 1.00 89.81 280 SER A O 1
ATOM 2194 N N . LEU A 1 281 ? 10.048 -10.905 -26.202 1.00 88.31 281 LEU A N 1
ATOM 2195 C CA . LEU A 1 281 ? 9.188 -9.755 -25.933 1.00 88.31 281 LEU A CA 1
ATOM 2196 C C . LEU A 1 281 ? 7.707 -10.095 -26.156 1.00 88.31 281 LEU A C 1
ATOM 2198 O O . LEU A 1 281 ? 6.870 -9.663 -25.370 1.00 88.31 281 LEU A O 1
ATOM 2202 N N . ASP A 1 282 ? 7.395 -10.920 -27.158 1.00 91.25 282 ASP A N 1
ATOM 2203 C CA . ASP A 1 282 ? 6.020 -11.345 -27.451 1.00 91.25 282 ASP A CA 1
ATOM 2204 C C . ASP A 1 282 ? 5.389 -12.046 -26.242 1.00 91.25 282 ASP A C 1
ATOM 2206 O O . ASP A 1 282 ? 4.275 -11.723 -25.850 1.00 91.25 282 ASP A O 1
ATOM 2210 N N . TYR A 1 283 ? 6.153 -12.906 -25.555 1.00 92.81 283 TYR A N 1
ATOM 2211 C CA . TYR A 1 283 ? 5.719 -13.541 -24.304 1.00 92.81 283 TYR A CA 1
ATOM 2212 C C . TYR A 1 283 ? 5.309 -12.523 -23.225 1.00 92.81 283 TYR A C 1
ATOM 2214 O O . TYR A 1 283 ? 4.354 -12.741 -22.481 1.00 92.81 283 TYR A O 1
ATOM 2222 N N . VAL A 1 284 ? 6.035 -11.408 -23.130 1.00 93.94 284 VAL A N 1
ATOM 2223 C CA . VAL A 1 284 ? 5.819 -10.361 -22.121 1.00 93.94 284 VAL A CA 1
ATOM 2224 C C . VAL A 1 284 ? 4.590 -9.525 -22.483 1.00 93.94 284 VAL A C 1
ATOM 2226 O O . VAL A 1 284 ? 3.779 -9.221 -21.608 1.00 93.94 284 VAL A O 1
ATOM 2229 N N . ILE A 1 285 ? 4.422 -9.203 -23.769 1.00 93.75 285 ILE A N 1
ATOM 2230 C CA . ILE A 1 285 ? 3.238 -8.512 -24.296 1.00 93.75 285 ILE A CA 1
ATOM 2231 C C . ILE A 1 285 ? 1.988 -9.375 -24.094 1.00 93.75 285 ILE A C 1
ATOM 2233 O O . ILE A 1 285 ? 0.981 -8.876 -23.590 1.00 93.75 285 ILE A O 1
ATOM 2237 N N . ASP A 1 286 ? 2.065 -10.668 -24.408 1.00 95.12 286 ASP A N 1
ATOM 2238 C CA . ASP A 1 286 ? 0.971 -11.618 -24.204 1.00 95.12 286 ASP A CA 1
ATOM 2239 C C . ASP A 1 286 ? 0.595 -11.726 -22.723 1.00 95.12 286 ASP A C 1
ATOM 2241 O O . ASP A 1 286 ? -0.589 -11.713 -22.386 1.00 95.12 286 ASP A O 1
ATOM 2245 N N . LEU A 1 287 ? 1.583 -11.791 -21.822 1.00 96.19 287 LEU A N 1
ATOM 2246 C CA . LEU A 1 287 ? 1.341 -11.829 -20.378 1.00 96.19 287 LEU A CA 1
ATOM 2247 C C . LEU A 1 287 ? 0.649 -10.549 -19.885 1.00 96.19 287 LEU A C 1
ATOM 2249 O O . LEU A 1 287 ? -0.309 -10.629 -19.113 1.00 96.19 287 LEU A O 1
ATOM 2253 N N . ALA A 1 288 ? 1.094 -9.379 -20.351 1.00 95.69 288 ALA A N 1
ATOM 2254 C CA . ALA A 1 288 ? 0.447 -8.108 -20.037 1.00 95.69 288 ALA A CA 1
ATOM 2255 C C . ALA A 1 288 ? -0.996 -8.059 -20.570 1.00 95.69 288 ALA A C 1
ATOM 2257 O O . ALA A 1 288 ? -1.903 -7.655 -19.842 1.00 95.69 288 ALA A O 1
ATOM 2258 N N . GLY A 1 289 ? -1.226 -8.537 -21.797 1.00 95.81 289 GLY A N 1
ATOM 2259 C CA . GLY A 1 289 ? -2.550 -8.618 -22.416 1.00 95.81 289 GLY A CA 1
ATOM 2260 C C . GLY A 1 289 ? -3.504 -9.567 -21.685 1.00 95.81 289 GLY A C 1
ATOM 2261 O O . GLY A 1 289 ? -4.647 -9.198 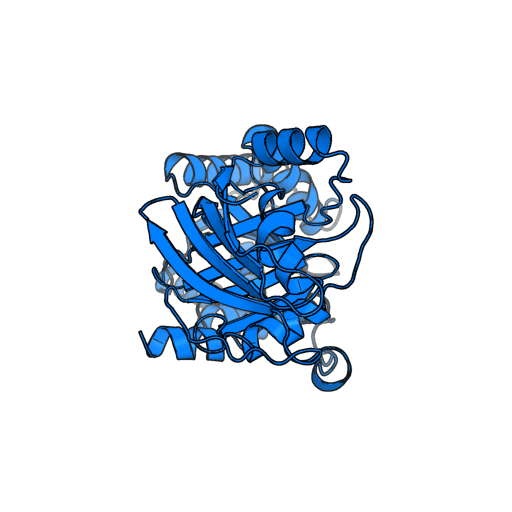-21.418 1.00 95.81 289 GLY A O 1
ATOM 2262 N N . GLN A 1 290 ? -3.032 -10.753 -21.282 1.00 95.81 290 GLN A N 1
ATOM 2263 C CA . GLN A 1 290 ? -3.809 -11.733 -20.504 1.00 95.81 290 GLN A CA 1
ATOM 2264 C C . GLN A 1 290 ? -4.329 -11.158 -19.182 1.00 95.81 290 GLN A C 1
ATOM 2266 O O . GLN A 1 290 ? -5.410 -11.536 -18.730 1.00 95.81 290 GLN A O 1
ATOM 2271 N N . HIS A 1 291 ? -3.573 -10.242 -18.576 1.00 93.94 291 HIS A N 1
ATOM 2272 C CA . HIS A 1 291 ? -3.924 -9.583 -17.319 1.00 93.94 291 HIS A CA 1
ATOM 2273 C C . HIS A 1 291 ? -4.437 -8.146 -17.497 1.00 93.94 291 HIS A C 1
ATOM 2275 O O . HIS A 1 291 ? -4.601 -7.446 -16.502 1.00 93.94 291 HIS A O 1
ATOM 2281 N N . GLN A 1 292 ? -4.718 -7.720 -18.736 1.00 94.00 292 GLN A N 1
ATOM 2282 C CA . GLN A 1 292 ? -5.260 -6.393 -19.068 1.00 94.00 292 GLN A CA 1
ATOM 2283 C C . GLN A 1 292 ? -4.437 -5.238 -18.472 1.00 94.00 292 GLN A C 1
ATOM 2285 O O . GLN A 1 292 ? -4.973 -4.205 -18.071 1.00 94.00 292 GLN A O 1
ATOM 2290 N N . LEU A 1 293 ? -3.117 -5.415 -18.403 1.00 95.19 293 LEU A N 1
ATOM 2291 C CA . LEU A 1 293 ? -2.211 -4.418 -17.849 1.00 95.19 293 LEU A CA 1
ATOM 2292 C C . LEU A 1 293 ? -2.023 -3.285 -18.856 1.00 95.19 293 LEU A C 1
ATOM 2294 O O . LEU A 1 293 ? -1.542 -3.502 -19.970 1.00 95.19 293 LEU A O 1
ATOM 2298 N N . ALA A 1 294 ? -2.384 -2.067 -18.458 1.00 93.75 294 ALA A N 1
ATOM 2299 C CA . ALA A 1 294 ? -2.159 -0.886 -19.278 1.00 93.75 294 ALA A CA 1
ATOM 2300 C C . ALA A 1 294 ? -0.675 -0.513 -19.235 1.00 93.75 294 ALA A C 1
ATOM 2302 O O . ALA A 1 294 ? -0.122 -0.296 -18.159 1.00 93.75 294 ALA A O 1
ATOM 2303 N N . TRP A 1 295 ? -0.030 -0.406 -20.393 1.00 95.44 295 TRP A N 1
ATOM 2304 C CA . TRP A 1 295 ? 1.371 -0.008 -20.479 1.00 95.44 295 TRP A CA 1
ATOM 2305 C C . TRP A 1 295 ? 1.594 1.034 -21.570 1.00 95.44 295 TRP A C 1
ATOM 2307 O O . TRP A 1 295 ? 0.856 1.108 -22.553 1.00 95.44 295 TRP A O 1
ATOM 2317 N N . HIS A 1 296 ? 2.606 1.875 -21.369 1.00 94.56 296 HIS A N 1
ATOM 2318 C CA . HIS A 1 296 ? 2.915 2.987 -22.254 1.00 94.56 296 HIS A CA 1
ATOM 2319 C C . HIS A 1 296 ? 4.416 3.133 -22.447 1.00 94.56 296 HIS A C 1
ATOM 2321 O O . HIS A 1 296 ? 5.184 3.181 -21.486 1.00 94.56 296 HIS A O 1
ATOM 2327 N N . HIS A 1 297 ? 4.807 3.315 -23.703 1.00 92.50 297 HIS A N 1
ATOM 2328 C CA . HIS A 1 297 ? 6.124 3.832 -24.041 1.00 92.50 297 HIS A CA 1
ATOM 2329 C C . HIS A 1 297 ? 6.233 5.310 -23.633 1.00 92.50 297 HIS A C 1
ATOM 2331 O O . HIS A 1 297 ? 5.322 6.115 -23.876 1.00 92.50 297 HIS A O 1
ATOM 2337 N N . VAL A 1 298 ? 7.343 5.643 -22.979 1.00 91.56 298 VAL A N 1
ATOM 2338 C CA . VAL A 1 298 ? 7.672 6.989 -22.480 1.00 91.56 298 VAL A CA 1
ATOM 2339 C C . VAL A 1 298 ? 9.063 7.458 -22.918 1.00 91.56 298 VAL A C 1
ATOM 2341 O O . VAL A 1 298 ? 9.441 8.582 -22.605 1.00 91.56 298 VAL A O 1
ATOM 2344 N N . GLY A 1 299 ? 9.812 6.628 -23.652 1.00 83.88 299 GLY A N 1
ATOM 2345 C CA . GLY A 1 299 ? 11.107 7.004 -24.220 1.00 83.88 299 GLY A CA 1
ATOM 2346 C C . GLY A 1 299 ? 11.003 7.917 -25.450 1.00 83.88 299 GLY A C 1
ATOM 2347 O O . GLY A 1 299 ? 9.929 8.112 -26.022 1.00 83.88 299 GLY A O 1
ATOM 2348 N N . LYS A 1 300 ? 12.139 8.468 -25.892 1.00 78.25 300 LYS A N 1
ATOM 2349 C CA . LYS A 1 300 ? 12.217 9.432 -27.012 1.00 78.25 300 LYS A CA 1
ATOM 2350 C C . LYS A 1 300 ? 12.358 8.784 -28.405 1.00 78.25 300 LYS A C 1
ATOM 2352 O O . LYS A 1 300 ? 12.171 9.459 -29.419 1.00 78.25 300 LYS A O 1
ATOM 2357 N N . GLY A 1 301 ? 12.598 7.474 -28.475 1.00 65.50 301 GLY A N 1
ATOM 2358 C CA . GLY A 1 301 ? 12.875 6.751 -29.719 1.00 65.50 301 GLY A CA 1
ATOM 2359 C C . GLY A 1 301 ? 11.656 6.540 -30.624 1.00 65.50 301 GLY A C 1
ATOM 2360 O O . GLY A 1 301 ? 10.520 6.368 -30.169 1.00 65.50 301 GLY A O 1
ATOM 2361 N N . THR A 1 302 ? 11.877 6.495 -31.944 1.00 57.75 302 THR A N 1
ATOM 2362 C CA . THR A 1 302 ? 10.814 6.393 -32.967 1.00 57.75 302 THR A CA 1
ATOM 2363 C C . THR A 1 302 ? 10.674 5.014 -33.634 1.00 57.75 302 THR A C 1
ATOM 2365 O O . THR A 1 302 ? 9.710 4.820 -34.370 1.00 57.75 302 THR A O 1
ATOM 2368 N N . GLN A 1 303 ? 11.528 4.024 -33.338 1.00 52.72 303 GLN A N 1
ATOM 2369 C CA . GLN A 1 303 ? 11.562 2.719 -34.034 1.00 52.72 303 GLN A CA 1
ATOM 2370 C C . GLN A 1 303 ? 11.441 1.476 -33.126 1.00 52.72 303 GLN A C 1
ATOM 2372 O O . GLN A 1 303 ? 11.449 1.579 -31.907 1.00 52.72 303 GLN A O 1
ATOM 2377 N N . LYS A 1 304 ? 11.287 0.309 -33.777 1.00 47.62 304 LYS A N 1
ATOM 2378 C CA . LYS A 1 304 ? 11.108 -1.064 -33.254 1.00 47.62 304 LYS A CA 1
ATOM 2379 C C . LYS A 1 304 ? 12.063 -1.389 -32.085 1.00 47.62 304 LYS A C 1
ATOM 2381 O O . LYS A 1 304 ? 13.258 -1.152 -32.211 1.00 47.62 304 LYS A O 1
ATOM 2386 N N . GLY A 1 305 ? 11.547 -1.960 -30.988 1.00 56.59 305 GLY A N 1
ATOM 2387 C CA . GLY A 1 305 ? 12.297 -2.206 -29.740 1.00 56.59 305 GLY A CA 1
ATOM 2388 C C . GLY A 1 305 ? 11.867 -1.327 -28.555 1.00 56.59 305 GLY A C 1
ATOM 2389 O O . GLY A 1 305 ? 12.417 -1.467 -27.464 1.00 56.59 305 GLY A O 1
ATOM 2390 N N . LYS A 1 306 ? 10.862 -0.458 -28.751 1.00 62.22 306 LYS A N 1
ATOM 2391 C CA . LYS A 1 306 ? 10.282 0.460 -27.747 1.00 62.22 306 LYS A CA 1
ATOM 2392 C C . LYS A 1 306 ? 9.756 -0.231 -26.495 1.00 62.22 306 LYS A C 1
ATOM 2394 O O . LYS A 1 306 ? 9.577 0.398 -25.462 1.00 62.22 306 LYS A O 1
ATOM 2399 N N . GLU A 1 307 ? 9.484 -1.520 -26.594 1.00 69.50 307 GLU A N 1
ATOM 2400 C CA . GLU A 1 307 ? 8.895 -2.321 -25.538 1.00 69.50 307 GLU A CA 1
ATOM 2401 C C . GLU A 1 307 ? 9.973 -3.035 -24.701 1.00 69.50 307 GLU A C 1
ATOM 2403 O O . GLU A 1 307 ? 9.650 -3.865 -23.858 1.00 69.50 307 GLU A O 1
ATOM 2408 N N . ARG A 1 308 ? 11.269 -2.727 -24.887 1.00 81.31 308 ARG A N 1
ATOM 2409 C CA . ARG A 1 308 ? 12.346 -3.292 -24.055 1.00 81.31 308 ARG A CA 1
ATOM 2410 C C . ARG A 1 308 ? 12.134 -2.979 -22.572 1.00 81.31 308 ARG A C 1
ATOM 2412 O O . ARG A 1 308 ? 12.220 -3.900 -21.759 1.00 81.31 308 ARG A O 1
ATOM 2419 N N . GLY A 1 309 ? 11.768 -1.738 -22.239 1.00 88.62 309 GLY A N 1
ATOM 2420 C CA . GLY A 1 309 ? 11.428 -1.347 -20.871 1.00 88.62 309 GLY A CA 1
ATOM 2421 C C . GLY A 1 309 ? 10.211 -2.089 -20.309 1.00 88.62 309 GLY A C 1
ATOM 2422 O O . GLY A 1 309 ? 10.098 -2.248 -19.098 1.00 88.62 309 GLY A O 1
ATOM 2423 N N . LEU A 1 310 ? 9.314 -2.627 -21.150 1.00 93.75 310 LEU A N 1
ATOM 2424 C CA . LEU A 1 310 ? 8.171 -3.411 -20.664 1.00 93.75 310 LEU A CA 1
ATOM 2425 C C . LEU A 1 310 ? 8.641 -4.634 -19.870 1.00 93.75 310 LEU A C 1
ATOM 2427 O O . LEU A 1 310 ? 8.003 -5.011 -18.889 1.00 93.75 310 LEU A O 1
ATOM 2431 N N . LYS A 1 311 ? 9.779 -5.230 -20.256 1.00 93.62 311 LYS A N 1
ATOM 2432 C CA . LYS A 1 311 ? 10.321 -6.419 -19.594 1.00 93.62 311 LYS A CA 1
ATOM 2433 C C . LYS A 1 311 ? 10.617 -6.166 -18.120 1.00 93.62 311 LYS A C 1
ATOM 2435 O O . LYS A 1 311 ? 10.166 -6.953 -17.288 1.00 93.62 311 LYS A O 1
ATOM 2440 N N . GLY A 1 312 ? 11.362 -5.111 -17.790 1.00 93.81 312 GLY A N 1
ATOM 2441 C CA . GLY A 1 312 ? 11.693 -4.828 -16.396 1.00 93.81 312 GLY A CA 1
ATOM 2442 C C . GLY A 1 312 ? 10.575 -4.101 -15.660 1.00 93.8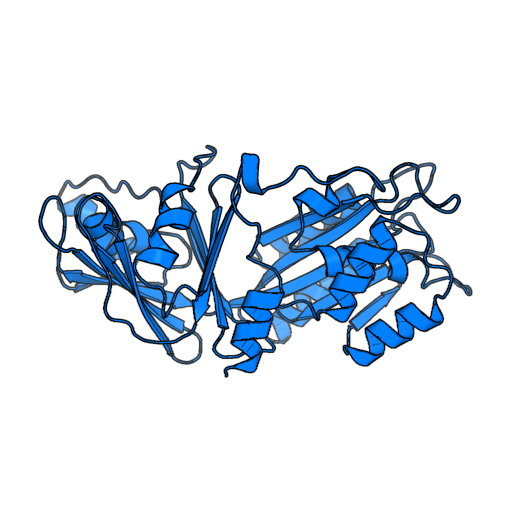1 312 GLY A C 1
ATOM 2443 O O . GLY A 1 312 ? 10.373 -4.390 -14.487 1.00 93.81 312 GLY A O 1
ATOM 2444 N N . ALA A 1 313 ? 9.767 -3.275 -16.334 1.00 96.12 313 ALA A N 1
ATOM 2445 C CA . ALA A 1 313 ? 8.592 -2.663 -15.714 1.00 96.12 313 ALA A CA 1
ATOM 2446 C C . ALA A 1 313 ? 7.602 -3.739 -15.235 1.00 96.12 313 ALA A C 1
ATOM 2448 O O . ALA A 1 313 ? 7.174 -3.732 -14.081 1.00 96.12 313 ALA A O 1
ATOM 2449 N N . LEU A 1 314 ? 7.303 -4.736 -16.076 1.00 96.62 314 LEU A N 1
ATOM 2450 C CA . LEU A 1 314 ? 6.450 -5.857 -15.683 1.00 96.62 314 LEU A CA 1
ATOM 2451 C C . LEU A 1 314 ? 7.093 -6.715 -14.578 1.00 96.62 314 LEU A C 1
ATOM 2453 O O . LEU A 1 314 ? 6.387 -7.248 -13.725 1.00 96.62 314 LEU A O 1
ATOM 2457 N N . ALA A 1 315 ? 8.426 -6.822 -14.556 1.00 94.94 315 ALA A N 1
ATOM 2458 C CA . ALA A 1 315 ? 9.137 -7.562 -13.519 1.00 94.94 315 ALA A CA 1
ATOM 2459 C C . ALA A 1 315 ? 9.068 -6.843 -12.164 1.00 94.94 315 ALA A C 1
ATOM 2461 O O . ALA A 1 315 ? 8.751 -7.477 -11.161 1.00 94.94 315 ALA A O 1
ATOM 2462 N N . ALA A 1 316 ? 9.289 -5.525 -12.134 1.00 95.19 316 ALA A N 1
ATOM 2463 C CA . ALA A 1 316 ? 9.149 -4.712 -10.928 1.00 95.19 316 ALA A CA 1
ATOM 2464 C C . ALA A 1 316 ? 7.711 -4.732 -10.390 1.00 95.19 316 ALA A C 1
ATOM 2466 O O . ALA A 1 316 ? 7.523 -4.851 -9.182 1.00 95.19 316 ALA A O 1
ATOM 2467 N N . LEU A 1 317 ? 6.696 -4.717 -11.267 1.00 96.19 317 LEU A N 1
ATOM 2468 C CA . LEU A 1 317 ? 5.305 -4.937 -10.856 1.00 96.19 317 LEU A CA 1
ATOM 2469 C C . LEU A 1 317 ? 5.128 -6.309 -10.185 1.00 96.19 317 LEU A C 1
ATOM 2471 O O . LEU A 1 317 ? 4.549 -6.400 -9.104 1.00 96.19 317 LEU A O 1
ATOM 2475 N N . GLY A 1 318 ? 5.658 -7.370 -10.802 1.00 92.94 318 GLY A N 1
ATOM 2476 C CA . GLY A 1 318 ? 5.628 -8.734 -10.263 1.00 92.94 318 GLY A CA 1
ATOM 2477 C C . GLY A 1 318 ? 6.307 -8.882 -8.900 1.00 92.94 318 GLY A C 1
ATOM 2478 O O . GLY A 1 318 ? 5.903 -9.711 -8.087 1.00 92.94 318 GLY A O 1
ATOM 2479 N N . LEU A 1 319 ? 7.326 -8.066 -8.636 1.00 90.94 319 LEU A N 1
ATOM 2480 C CA . LEU A 1 319 ? 8.111 -8.102 -7.408 1.00 90.94 319 LEU A CA 1
ATOM 2481 C C . LEU A 1 319 ? 7.715 -7.025 -6.385 1.00 90.94 319 LEU A C 1
ATOM 2483 O O . LEU A 1 319 ? 8.356 -6.949 -5.340 1.00 90.94 319 LEU A O 1
ATOM 2487 N N . PHE A 1 320 ? 6.668 -6.231 -6.633 1.00 90.06 320 PHE A N 1
ATOM 2488 C CA . PHE A 1 320 ? 6.316 -5.056 -5.821 1.00 90.06 320 PHE A CA 1
ATOM 2489 C C . PHE A 1 320 ? 6.224 -5.346 -4.312 1.00 90.06 320 PHE A C 1
ATOM 2491 O O . PHE A 1 320 ? 6.724 -4.578 -3.496 1.00 90.06 320 PHE A O 1
ATOM 2498 N N . TRP A 1 321 ? 5.659 -6.496 -3.931 1.00 84.88 321 TRP A N 1
ATOM 2499 C CA . TRP A 1 321 ? 5.544 -6.911 -2.527 1.00 84.88 321 TRP A CA 1
ATOM 2500 C C . TRP A 1 321 ? 6.716 -7.755 -2.008 1.00 84.88 321 TRP A C 1
ATOM 2502 O O . TRP A 1 321 ? 6.700 -8.190 -0.858 1.00 84.88 321 TRP A O 1
ATOM 2512 N N . LYS A 1 322 ? 7.748 -7.996 -2.823 1.00 82.06 322 LYS A N 1
ATOM 2513 C CA . LYS A 1 322 ? 8.948 -8.769 -2.471 1.00 82.06 322 LYS A CA 1
ATOM 2514 C C . LYS A 1 322 ? 10.172 -7.856 -2.328 1.00 82.06 322 LYS A C 1
ATOM 2516 O O . LYS A 1 322 ? 11.205 -8.097 -2.942 1.00 82.06 322 LYS A O 1
ATOM 2521 N N . LEU A 1 323 ? 10.082 -6.815 -1.502 1.00 78.25 323 LEU A N 1
ATOM 2522 C CA . LEU A 1 323 ? 11.109 -5.762 -1.400 1.00 78.25 323 LEU A CA 1
ATOM 2523 C C . LEU A 1 323 ? 12.520 -6.297 -1.092 1.00 78.25 323 LEU A C 1
ATOM 2525 O O . LEU A 1 323 ? 13.477 -5.936 -1.772 1.00 78.25 323 LEU A O 1
ATOM 2529 N N . LYS A 1 324 ? 12.664 -7.234 -0.144 1.00 75.88 324 LYS A N 1
ATOM 2530 C CA . LYS A 1 324 ? 13.960 -7.898 0.118 1.00 75.88 324 LYS A CA 1
ATOM 2531 C C . LYS A 1 324 ? 14.490 -8.674 -1.089 1.00 75.88 324 LYS A C 1
ATOM 2533 O O . LYS A 1 324 ? 15.693 -8.697 -1.326 1.00 75.88 324 LYS A O 1
ATOM 2538 N N . TYR A 1 325 ? 13.594 -9.295 -1.852 1.00 79.44 325 TYR A N 1
ATOM 2539 C CA . TYR A 1 325 ? 13.935 -10.009 -3.080 1.00 79.44 325 TYR A CA 1
ATOM 2540 C C . TYR A 1 325 ? 14.389 -9.048 -4.187 1.00 79.44 325 TYR A C 1
ATOM 2542 O O . TYR A 1 325 ? 15.327 -9.350 -4.919 1.00 79.44 325 TYR A O 1
ATOM 2550 N N . CYS A 1 326 ? 13.755 -7.874 -4.275 1.00 81.25 326 CYS A N 1
ATOM 2551 C CA . CYS A 1 326 ? 14.169 -6.777 -5.148 1.00 81.25 326 CYS A CA 1
ATOM 2552 C C . CYS A 1 326 ? 15.564 -6.239 -4.791 1.00 81.25 326 CYS A C 1
ATOM 2554 O O . CYS A 1 326 ? 16.354 -5.962 -5.695 1.00 81.25 326 CYS A O 1
ATOM 2556 N N . ALA A 1 327 ? 15.873 -6.144 -3.493 1.00 79.00 327 ALA A N 1
ATOM 2557 C CA . ALA A 1 327 ? 17.146 -5.633 -2.990 1.00 79.00 327 ALA A CA 1
ATOM 2558 C C . ALA A 1 327 ? 18.318 -6.622 -3.133 1.00 79.00 327 ALA A C 1
ATOM 2560 O O . ALA A 1 327 ? 19.455 -6.197 -3.335 1.00 79.00 327 ALA A O 1
ATOM 2561 N N . ALA A 1 328 ? 18.067 -7.931 -3.020 1.00 79.75 328 ALA A N 1
ATOM 2562 C CA . ALA A 1 328 ? 19.110 -8.950 -3.141 1.00 79.75 328 ALA A CA 1
ATOM 2563 C C . ALA A 1 328 ? 19.743 -8.936 -4.547 1.00 79.75 328 ALA A C 1
ATOM 2565 O O . ALA A 1 328 ? 19.016 -8.748 -5.521 1.00 79.75 328 ALA A O 1
ATOM 2566 N N . PRO A 1 329 ? 21.057 -9.161 -4.716 1.00 78.12 329 PRO A N 1
ATOM 2567 C CA . PRO A 1 329 ? 21.663 -9.304 -6.041 1.00 78.12 329 PRO A CA 1
ATOM 2568 C C . PRO A 1 329 ? 21.089 -10.499 -6.831 1.00 78.12 329 PRO A C 1
ATOM 2570 O O . PRO A 1 329 ? 20.645 -11.482 -6.235 1.00 78.12 329 PRO A O 1
ATOM 2573 N N . PRO A 1 330 ? 21.061 -10.450 -8.178 1.00 75.69 330 PRO A N 1
ATOM 2574 C CA . PRO A 1 330 ? 20.633 -11.586 -8.996 1.00 75.69 330 PRO A CA 1
ATOM 2575 C C . PRO A 1 330 ? 21.442 -12.853 -8.683 1.00 75.69 330 PRO A C 1
ATOM 2577 O O . PRO A 1 330 ? 22.670 -12.813 -8.671 1.00 75.69 330 PRO A O 1
ATOM 2580 N N . GLY A 1 331 ? 20.763 -13.981 -8.459 1.00 69.75 331 GLY A N 1
ATOM 2581 C CA . GLY A 1 331 ? 21.409 -15.272 -8.189 1.00 69.75 331 GLY A CA 1
ATOM 2582 C C . GLY A 1 331 ? 21.938 -15.461 -6.762 1.00 69.75 331 GLY A C 1
ATOM 2583 O O . GLY A 1 331 ? 22.382 -16.562 -6.435 1.00 69.75 331 GLY A O 1
ATOM 2584 N N . GLU A 1 332 ? 21.861 -14.446 -5.897 1.00 72.94 332 GLU A N 1
ATOM 2585 C CA . GLU A 1 332 ? 22.151 -14.622 -4.476 1.00 72.94 332 GLU A CA 1
ATOM 2586 C C . GLU A 1 332 ? 20.929 -15.173 -3.730 1.00 72.94 332 GLU A C 1
ATOM 2588 O O . GLU A 1 332 ? 19.789 -14.789 -4.018 1.00 72.94 332 GLU A O 1
ATOM 2593 N N . PRO A 1 333 ? 21.134 -16.081 -2.757 1.00 65.31 333 PRO A N 1
ATOM 2594 C CA . PRO A 1 333 ? 20.055 -16.510 -1.891 1.00 65.31 333 PRO A CA 1
ATOM 2595 C C . PRO A 1 333 ? 19.525 -15.296 -1.134 1.00 65.31 333 PRO A C 1
ATOM 2597 O O . PRO A 1 333 ? 20.262 -14.611 -0.424 1.00 65.31 333 PRO A O 1
ATOM 2600 N N . VAL A 1 334 ? 18.225 -15.050 -1.260 1.00 64.19 334 VAL A N 1
ATOM 2601 C CA . VAL A 1 334 ? 17.561 -14.066 -0.411 1.00 64.19 334 VAL A CA 1
ATOM 2602 C C . VAL A 1 334 ? 17.664 -14.575 1.024 1.00 64.19 334 VAL A C 1
ATOM 2604 O O . VAL A 1 334 ? 17.350 -15.748 1.251 1.00 64.19 334 VAL A O 1
ATOM 2607 N N . PRO A 1 335 ? 18.152 -13.756 1.974 1.00 55.66 335 PRO A N 1
ATOM 2608 C CA . PRO A 1 335 ? 18.280 -14.172 3.361 1.00 55.66 335 PRO A CA 1
ATOM 2609 C C . PRO A 1 335 ? 16.985 -14.832 3.829 1.00 55.66 335 PRO A C 1
ATOM 2611 O O . PRO A 1 335 ? 15.913 -14.252 3.679 1.00 55.66 335 PRO A O 1
ATOM 2614 N N . ASP A 1 336 ? 17.096 -16.058 4.342 1.00 48.91 336 ASP A N 1
ATOM 2615 C CA . ASP A 1 336 ? 15.959 -16.847 4.809 1.00 48.91 336 ASP A CA 1
ATOM 2616 C C . ASP A 1 336 ? 15.233 -16.076 5.922 1.00 48.91 336 ASP A C 1
ATOM 2618 O O . ASP A 1 336 ? 15.718 -15.958 7.056 1.00 48.91 336 ASP A O 1
ATOM 2622 N N . ASP A 1 337 ? 14.085 -15.499 5.566 1.00 47.72 337 ASP A N 1
ATOM 2623 C CA . ASP A 1 337 ? 13.278 -14.631 6.422 1.00 47.72 337 ASP A CA 1
ATOM 2624 C C . ASP A 1 337 ? 12.853 -15.339 7.718 1.00 47.72 337 ASP A C 1
ATOM 2626 O O . ASP A 1 337 ? 12.692 -14.688 8.754 1.00 47.72 337 ASP A O 1
ATOM 2630 N N . ALA A 1 338 ? 12.814 -16.677 7.726 1.00 41.06 338 ALA A N 1
ATOM 2631 C CA . ALA A 1 338 ? 12.520 -17.475 8.913 1.00 41.06 338 ALA A CA 1
ATOM 2632 C C . ALA A 1 338 ? 13.471 -17.207 10.099 1.00 41.06 338 ALA A C 1
ATOM 2634 O O . ALA A 1 338 ? 13.096 -17.447 11.248 1.00 41.06 338 ALA A O 1
ATOM 2635 N N . LYS A 1 339 ? 14.695 -16.706 9.858 1.00 35.72 339 LYS A N 1
ATOM 2636 C CA . LYS A 1 339 ? 15.698 -16.493 10.920 1.00 35.72 339 LYS A CA 1
ATOM 2637 C C . LYS A 1 339 ? 15.726 -15.089 11.524 1.00 35.72 339 LYS A C 1
ATOM 2639 O O . LYS A 1 339 ? 16.241 -14.951 12.631 1.00 35.72 339 LYS A O 1
ATOM 2644 N N . PHE A 1 340 ? 15.193 -14.068 10.851 1.00 34.19 340 PHE A N 1
ATOM 2645 C CA . PHE A 1 340 ? 15.268 -12.678 11.338 1.00 34.19 340 PHE A CA 1
ATOM 2646 C C . PHE A 1 340 ? 13.923 -11.940 11.368 1.00 34.19 340 PHE A C 1
ATOM 2648 O O . PHE A 1 340 ? 13.742 -11.088 12.234 1.00 34.19 340 PHE A O 1
ATOM 2655 N N . TYR A 1 341 ? 12.973 -12.265 10.485 1.00 39.25 341 TYR A N 1
ATOM 2656 C CA . TYR A 1 341 ? 11.663 -11.611 10.403 1.00 39.25 341 TYR A CA 1
ATOM 2657 C C . TYR A 1 341 ? 10.660 -12.583 9.768 1.00 39.25 341 TYR A C 1
ATOM 2659 O O . TYR A 1 341 ? 10.652 -12.681 8.542 1.00 39.25 341 TYR A O 1
ATOM 2667 N N . PRO A 1 342 ? 9.838 -13.308 10.547 1.00 36.88 342 PRO A N 1
ATOM 2668 C CA . PRO A 1 342 ? 8.940 -14.306 9.983 1.00 36.88 342 PRO A CA 1
ATOM 2669 C C . PRO A 1 342 ? 7.985 -13.661 8.967 1.00 36.88 342 PRO A C 1
ATOM 2671 O O . PRO A 1 342 ? 7.231 -12.750 9.301 1.00 36.88 342 PRO A O 1
ATOM 2674 N N . ASP A 1 343 ? 8.078 -14.173 7.742 1.00 42.91 343 ASP A N 1
ATOM 2675 C CA . ASP A 1 343 ? 7.159 -14.095 6.611 1.00 42.91 343 ASP A CA 1
ATOM 2676 C C . ASP A 1 343 ? 6.680 -12.695 6.188 1.00 42.91 343 ASP A C 1
ATOM 2678 O O . ASP A 1 343 ? 5.617 -12.204 6.574 1.00 42.91 343 ASP A O 1
ATOM 2682 N N . TYR A 1 344 ? 7.442 -12.106 5.256 1.00 49.50 344 TYR A N 1
ATOM 2683 C CA . TYR A 1 344 ? 6.891 -11.274 4.180 1.00 49.50 344 TYR A CA 1
ATOM 2684 C C . TYR A 1 344 ? 5.611 -11.924 3.667 1.00 49.50 344 TYR A C 1
ATOM 2686 O O . TYR A 1 344 ? 5.715 -13.071 3.238 1.00 49.50 344 TYR A O 1
ATOM 2694 N N . TYR A 1 345 ? 4.466 -11.215 3.744 1.00 43.84 345 TYR A N 1
ATOM 2695 C CA . TYR A 1 345 ? 3.147 -11.614 3.220 1.00 43.84 345 TYR A CA 1
ATOM 2696 C C . TYR A 1 345 ? 3.111 -13.098 2.910 1.00 43.84 345 TYR A C 1
ATOM 2698 O O . TYR A 1 345 ? 3.471 -13.414 1.784 1.00 43.84 345 TYR A O 1
ATOM 2706 N N . THR A 1 346 ? 2.802 -13.966 3.881 1.00 42.12 346 THR A N 1
ATOM 2707 C CA . THR A 1 346 ? 2.747 -15.436 3.753 1.00 42.12 346 THR A CA 1
ATOM 2708 C C . THR A 1 346 ? 2.255 -15.868 2.373 1.00 42.12 346 THR A C 1
ATOM 2710 O O . THR A 1 346 ? 1.078 -16.108 2.192 1.00 42.12 346 THR A O 1
ATOM 2713 N N . SER A 1 347 ? 3.177 -15.891 1.411 1.00 46.09 347 SER A N 1
ATOM 2714 C CA . SER A 1 347 ? 2.990 -15.781 -0.037 1.00 46.09 347 SER A CA 1
ATOM 2715 C C . SER A 1 347 ? 1.750 -15.018 -0.574 1.00 46.09 347 SER A C 1
ATOM 2717 O O . SER A 1 347 ? 0.647 -14.959 -0.034 1.00 46.09 347 SER A O 1
ATOM 2719 N N . ASN A 1 348 ? 1.845 -14.552 -1.813 1.00 49.28 348 ASN A N 1
ATOM 2720 C CA . ASN A 1 348 ? 0.656 -14.288 -2.624 1.00 49.28 348 ASN A CA 1
ATOM 2721 C C . ASN A 1 348 ? -0.312 -15.509 -2.610 1.00 49.28 348 ASN A C 1
ATOM 2723 O O . ASN A 1 348 ? -1.489 -15.364 -2.885 1.00 49.28 348 ASN A O 1
ATOM 2727 N N . GLN A 1 349 ? 0.115 -16.710 -2.177 1.00 48.75 349 GLN A N 1
ATOM 2728 C CA . GLN A 1 349 ? -0.743 -17.881 -1.982 1.00 48.75 349 GLN A CA 1
ATOM 2729 C C . GLN A 1 349 ? -1.691 -17.804 -0.771 1.00 48.75 349 GLN A C 1
ATOM 2731 O O . GLN A 1 349 ? -2.761 -18.396 -0.879 1.00 48.75 349 GLN A O 1
ATOM 2736 N N . VAL A 1 350 ? -1.401 -17.113 0.348 1.00 50.75 350 VAL A N 1
ATOM 2737 C CA . VAL A 1 350 ? -2.438 -16.906 1.395 1.00 50.75 350 VAL A CA 1
ATOM 2738 C C . VAL A 1 350 ? -3.490 -15.930 0.898 1.00 50.75 350 VAL A C 1
ATOM 2740 O O . VAL A 1 350 ? -4.681 -16.184 1.065 1.00 50.75 350 VAL A O 1
ATOM 2743 N N . ILE A 1 351 ? -3.059 -14.872 0.212 1.00 52.97 351 ILE A N 1
ATOM 2744 C CA . ILE A 1 351 ? -3.944 -13.894 -0.424 1.00 52.97 351 ILE A CA 1
ATOM 2745 C C . ILE A 1 351 ? -4.825 -14.571 -1.480 1.00 52.97 351 ILE A C 1
ATOM 2747 O O . ILE A 1 351 ? -6.046 -14.489 -1.413 1.00 52.97 351 ILE A O 1
ATOM 2751 N N . GLN A 1 352 ? -4.221 -15.296 -2.422 1.00 54.34 352 GLN A N 1
ATOM 2752 C CA . GLN A 1 352 ? -4.918 -16.035 -3.478 1.00 54.34 352 GLN A CA 1
ATOM 2753 C C . GLN A 1 352 ? -5.734 -17.202 -2.905 1.00 54.34 352 GLN A C 1
ATOM 2755 O O . GLN A 1 352 ? -6.795 -17.538 -3.419 1.00 54.34 352 GLN A O 1
ATOM 2760 N N . GLY A 1 353 ? -5.271 -17.827 -1.821 1.00 57.00 353 GLY A N 1
ATOM 2761 C CA . GLY A 1 353 ? -5.995 -18.868 -1.095 1.00 57.00 353 GLY A CA 1
ATOM 2762 C C . GLY A 1 353 ? -7.251 -18.337 -0.408 1.00 57.00 353 GLY A C 1
ATOM 2763 O O . GLY A 1 353 ? -8.248 -19.051 -0.351 1.00 57.00 353 GLY A O 1
ATOM 2764 N N . TYR A 1 354 ? -7.230 -17.088 0.063 1.00 54.09 354 TYR A N 1
ATOM 2765 C CA . TYR A 1 354 ? -8.420 -16.380 0.534 1.00 54.09 354 TYR A CA 1
ATOM 2766 C C . TYR A 1 354 ? -9.300 -15.901 -0.623 1.00 54.09 354 TYR A C 1
ATOM 2768 O O . TYR A 1 354 ? -10.506 -16.112 -0.576 1.00 54.09 354 TYR A O 1
ATOM 2776 N N . ALA A 1 355 ? -8.710 -15.357 -1.692 1.00 50.97 355 ALA A N 1
ATOM 2777 C CA . ALA A 1 355 ? -9.425 -14.940 -2.899 1.00 50.97 355 ALA A CA 1
ATOM 2778 C C . ALA A 1 355 ? -10.193 -16.091 -3.575 1.00 50.97 355 ALA A C 1
ATOM 2780 O O . ALA A 1 355 ? -11.186 -15.845 -4.239 1.00 50.97 355 ALA A O 1
ATOM 2781 N N . LYS A 1 356 ? -9.743 -17.343 -3.401 1.00 51.44 356 LYS A N 1
ATOM 2782 C CA . LYS A 1 356 ? -10.425 -18.561 -3.880 1.00 51.44 356 LYS A CA 1
ATOM 2783 C C . LYS A 1 356 ? -11.537 -19.075 -2.954 1.00 51.44 356 LYS A C 1
ATOM 2785 O O . LYS A 1 356 ? -12.252 -19.994 -3.345 1.00 51.44 356 LYS A O 1
ATOM 2790 N N . LYS A 1 357 ? -11.609 -18.595 -1.707 1.00 45.06 357 LYS A N 1
ATOM 2791 C CA . LYS A 1 357 ? -12.603 -19.019 -0.697 1.00 45.06 357 LYS A CA 1
ATOM 2792 C C . LYS A 1 357 ? -13.836 -18.113 -0.650 1.00 45.06 357 LYS A C 1
ATOM 2794 O O . LYS A 1 357 ? -14.831 -18.506 -0.045 1.00 45.06 357 LYS A O 1
ATOM 2799 N N . ILE A 1 358 ? -13.726 -16.923 -1.229 1.00 42.12 358 ILE A N 1
ATOM 2800 C CA . ILE A 1 358 ? -14.812 -15.974 -1.495 1.00 42.12 358 ILE A CA 1
ATOM 2801 C C . ILE A 1 358 ? -15.284 -16.235 -2.925 1.00 42.12 358 ILE A C 1
ATOM 2803 O O . ILE A 1 358 ? -16.508 -16.137 -3.156 1.00 42.12 358 ILE A O 1
#

Radius of gyration: 21.68 Å; Cα contacts (8 Å, |Δi|>4): 887; chains: 1; bounding box: 46×40×68 Å

Mean predicted aligned error: 6.95 Å